Protein AF-N1VJM4-F1 (afdb_monomer_lite)

Sequence (359 aa):
MSASIGVVKTSLLSRIRKNYSVVLENDKILNLVEKPENPPNELLGLGSYFFTPEYFEFFKKTPASAKSGVIEITDVIDKMAKESAGGVYATMLSCEYFNINSMQDYYHAVYEVRNDLFHKFKTSLVIPTNNNERSITDVIVDFKDKFNEIIVIDNESTDETLALSKKEKVKTYTFPGDGDPTRLGEQVRRGIEYTTGDIIVVVSPDGSFRSKDFPKLLEYMKDSDMVIGTRTTRQMIEQGSNLKPLYRLVNLLMGKLVEVFWWGQEPRFTDVDCQFFSVWRESYERVKPQLVVEDRKYIVELMIDIVRSHMRCIEIPVSYFKPVGQVEYRLRDMISDSIHIMKLILSKKFYLGEDRDGE

Organism: NCBI:txid1257025

InterPro domains:
  IPR001173 Glycosyltransferase 2-like [PF00535] (124-244)
  IPR005835 Nucleotidyl transferase domain [PF00483] (25-90)
  IPR029044 Nucleotide-diphospho-sugar transferases [G3DSA:3.90.550.10] (3-100)
  IPR029044 Nucleotide-diphospho-sugar transferases [G3DSA:3.90.550.10] (106-351)
  IPR029044 Nucleotide-diphospho-sugar transferases [SSF53448] (20-116)
  IPR029044 Nucleotide-diphospho-sugar transferases [SSF53448] (104-329)
  IPR050256 Glycosyltransferase 2 [PTHR48090] (122-343)

Secondary structure (DSSP, 8-state):
--EEEEEEE-S-HHHHHTSEEEEEETTEEEEEEES-SS-SSSEEEEEEEEE-THHHHHHHHSPPPTTTSS--HHHHHHHHHHH-TT-EEEEE--S-----SSHHHHHHHHHHHHHHTGGG--EEEEEEESS-TTTHHHHHHHHGGG-SEEEEEES--SSTHHHHHHHTT-EEEE---TT-GGGHHHHHHHHHHH--SSEEEEE-TTS-S-TTSHHHHHHHHTS-SEEEEES--GGGBPTT----HHHHHHHHHHHHHHHHHTGGG----S-S--SEEEEEHHHHHHHGGG----STTHHHHHHHHHHHTT--EEEEE--BPPPTTPPP--HHHHHHHHHHHHHHHHHHHH---------

Radius of gyration: 27.04 Å; chains: 1; bounding box: 69×42×74 Å

Foldseek 3Di:
DFKEWEKEFAPPCVLCLQAKFFDDDVFFTQAIGGNDPDHPHRIHTDPDMDGDPVLVVLQVVAAQDPVPNHRDSRSSLRCCQHPPPVGYGYDYDDDDDQDDPDPVSVLVVQLVCCVVCVVVFFEEEEEEDAQLPPQQLVQCVQCVVPGPAYEYEYAPHPDCNVVSCVVSVHHYHYDPNVSDQFQVLVSVVVRLVPDDTQKYKFAYRFNQAGCVCVVVQSVCVSNFQKEFEDPLPPVQEDPPQLCDPVLQVLQQVLQVLLCVLLVVLRAGGRGQQGRTMMGGSVLCVVQVVVQDRRHSNSSNLSQSSCSVVSTGYYYDHGHTYHTHPDDNDDPVNSVVVSVVSVVSSCCSRPNDDDPPPDD

Structure (mmCIF, N/CA/C/O backbone):
data_AF-N1VJM4-F1
#
_entry.id   AF-N1VJM4-F1
#
loop_
_atom_site.group_PDB
_atom_site.id
_atom_site.type_symbol
_atom_site.label_atom_id
_atom_site.label_alt_id
_atom_site.label_comp_id
_atom_site.label_asym_id
_atom_site.label_entity_id
_atom_site.label_seq_id
_atom_site.pdbx_PDB_ins_code
_atom_site.Cartn_x
_atom_site.Cartn_y
_atom_site.Cartn_z
_atom_site.occupancy
_atom_site.B_iso_or_equiv
_atom_site.auth_seq_id
_atom_site.auth_comp_id
_atom_site.auth_asym_id
_atom_site.auth_atom_id
_atom_site.pdbx_PDB_model_num
ATOM 1 N N . MET A 1 1 ? -38.052 4.696 28.310 1.00 81.94 1 MET A N 1
ATOM 2 C CA . MET A 1 1 ? -36.626 4.501 27.998 1.00 81.94 1 MET A CA 1
ATOM 3 C C . MET A 1 1 ? -35.908 5.815 28.214 1.00 81.94 1 MET A C 1
ATOM 5 O O . MET A 1 1 ? -36.275 6.788 27.568 1.00 81.94 1 MET A O 1
ATOM 9 N N . SER A 1 2 ? -34.933 5.839 29.118 1.00 92.00 2 SER A N 1
ATOM 10 C CA . SER A 1 2 ? -34.152 7.038 29.456 1.00 92.00 2 SER A CA 1
ATOM 11 C C . SER A 1 2 ? -32.826 7.115 28.706 1.00 92.00 2 SER A C 1
ATOM 13 O O . SER A 1 2 ? -32.340 8.216 28.436 1.00 92.00 2 SER A O 1
ATOM 15 N N . ALA A 1 3 ? -32.275 5.963 28.312 1.00 94.69 3 ALA A N 1
ATOM 16 C CA . ALA A 1 3 ? -31.157 5.877 27.382 1.00 94.69 3 ALA A CA 1
ATOM 17 C C . ALA A 1 3 ? -31.147 4.546 26.613 1.00 94.69 3 ALA A C 1
ATOM 19 O O . ALA A 1 3 ? -31.708 3.550 27.080 1.00 94.69 3 ALA A O 1
ATOM 20 N N . SER A 1 4 ? -30.466 4.528 25.466 1.00 95.56 4 SER A N 1
ATOM 21 C CA . SER A 1 4 ? -30.077 3.309 24.763 1.00 95.56 4 SER A CA 1
ATOM 22 C C . SER A 1 4 ? -28.587 3.300 24.431 1.00 95.56 4 SER A C 1
ATOM 24 O O . SER A 1 4 ? -28.031 4.331 24.056 1.00 95.56 4 SER A O 1
ATOM 26 N N . ILE A 1 5 ? -27.947 2.141 24.576 1.00 94.81 5 ILE A N 1
ATOM 27 C CA . ILE A 1 5 ? -26.504 1.948 24.405 1.00 94.81 5 ILE A CA 1
ATOM 28 C C . ILE A 1 5 ? -26.268 0.905 23.315 1.00 94.81 5 ILE A C 1
ATOM 30 O O . ILE A 1 5 ? -26.867 -0.168 23.354 1.00 94.81 5 ILE A O 1
ATOM 34 N N . GLY A 1 6 ? -25.399 1.201 22.351 1.00 95.06 6 GLY A N 1
ATOM 35 C CA . GLY A 1 6 ? -24.985 0.234 21.336 1.00 95.06 6 GLY A CA 1
ATOM 36 C C . GLY A 1 6 ? -24.148 -0.889 21.949 1.00 95.06 6 GLY A C 1
ATOM 37 O O . GLY A 1 6 ? -23.236 -0.633 22.733 1.00 95.06 6 GLY A O 1
ATOM 3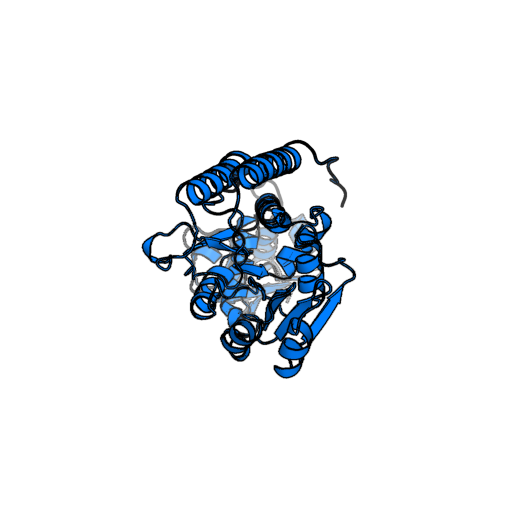8 N N . VAL A 1 7 ? -24.443 -2.134 21.584 1.00 95.00 7 VAL A N 1
ATOM 39 C CA . VAL A 1 7 ? -23.752 -3.325 22.092 1.00 95.00 7 VAL A CA 1
ATOM 40 C C . VAL A 1 7 ? -23.487 -4.281 20.938 1.00 95.00 7 VAL A C 1
ATOM 42 O O . VAL A 1 7 ? -24.334 -4.460 20.066 1.00 95.00 7 VAL A O 1
ATOM 45 N N . VAL A 1 8 ? -22.324 -4.926 20.938 1.00 94.81 8 VAL A N 1
ATOM 46 C CA . VAL A 1 8 ? -21.999 -6.001 19.995 1.00 94.81 8 VAL A CA 1
ATOM 47 C C . VAL A 1 8 ? -21.586 -7.255 20.754 1.00 94.81 8 VAL A C 1
ATOM 49 O O . VAL A 1 8 ? -20.955 -7.186 21.811 1.00 94.81 8 VAL A O 1
ATOM 52 N N . LYS A 1 9 ? -21.934 -8.424 20.214 1.00 93.31 9 LYS A N 1
ATOM 53 C CA . LYS A 1 9 ? -21.424 -9.697 20.722 1.00 93.31 9 LYS A CA 1
ATOM 54 C C . LYS A 1 9 ? -20.045 -9.960 20.116 1.00 93.31 9 LYS A C 1
ATOM 56 O O . LYS A 1 9 ? -19.904 -9.930 18.899 1.00 93.31 9 LYS A O 1
ATOM 61 N N . THR A 1 10 ? -19.044 -10.240 20.945 1.00 88.38 10 THR A N 1
ATOM 62 C CA . THR A 1 10 ? -17.673 -10.532 20.500 1.00 88.38 10 THR A CA 1
ATOM 63 C C . THR A 1 10 ? -17.144 -11.800 21.158 1.00 88.38 10 THR A C 1
ATOM 65 O O . THR A 1 10 ? -17.279 -11.987 22.363 1.00 88.38 10 THR A O 1
ATOM 68 N N . SER A 1 11 ? -16.484 -12.658 20.380 1.00 87.19 11 SER A N 1
ATOM 69 C CA . SER A 1 11 ? -15.737 -13.809 20.907 1.00 87.19 11 SER A CA 1
ATOM 70 C C . SER A 1 11 ? -14.363 -13.409 21.468 1.00 87.19 11 SER A C 1
ATOM 72 O O . SER A 1 11 ? -13.752 -14.147 22.241 1.00 87.19 11 SER A O 1
ATOM 74 N N . LEU A 1 12 ? -13.865 -12.218 21.115 1.00 85.62 12 LEU A N 1
ATOM 75 C CA . LEU A 1 12 ? -12.575 -11.699 21.565 1.00 85.62 12 LEU A CA 1
ATOM 76 C C . LEU A 1 12 ? -12.729 -10.925 22.876 1.00 85.62 12 LEU A C 1
ATOM 78 O O . LEU A 1 12 ? -12.896 -9.702 22.885 1.00 85.62 12 LEU A O 1
ATOM 82 N N . LEU A 1 13 ? -12.595 -11.632 23.999 1.00 88.25 13 LEU A N 1
ATOM 83 C CA . LEU A 1 13 ? -12.682 -11.047 25.344 1.00 88.25 13 LEU A CA 1
ATOM 84 C C . LEU A 1 13 ? -11.662 -9.921 25.589 1.00 88.25 13 LEU A C 1
ATOM 86 O O . LEU A 1 13 ? -11.922 -9.012 26.372 1.00 88.25 13 LEU A O 1
ATOM 90 N N . SER A 1 14 ? -10.519 -9.928 24.894 1.00 86.19 14 SER A N 1
ATOM 91 C CA . SER A 1 14 ? -9.528 -8.844 24.953 1.00 86.19 14 SER A CA 1
ATOM 92 C C . SER A 1 14 ? -10.093 -7.483 24.524 1.00 86.19 14 SER A C 1
ATOM 94 O O . SER A 1 14 ? -9.675 -6.469 25.084 1.00 86.19 14 SER A O 1
ATOM 96 N N . ARG A 1 15 ? -11.064 -7.442 23.594 1.00 85.12 15 ARG A N 1
ATOM 97 C CA . ARG A 1 15 ? -11.755 -6.202 23.194 1.00 85.12 15 ARG A CA 1
ATOM 98 C C . ARG A 1 15 ? -12.581 -5.637 24.356 1.00 85.12 15 ARG A C 1
ATOM 100 O O . ARG A 1 15 ? -12.558 -4.432 24.583 1.00 85.12 15 ARG A O 1
ATOM 107 N N . ILE A 1 16 ? -13.227 -6.508 25.137 1.00 88.19 16 ILE A N 1
ATOM 108 C CA . ILE A 1 16 ? -14.015 -6.124 26.320 1.00 88.19 16 ILE A CA 1
ATOM 109 C C . ILE A 1 16 ? -13.108 -5.611 27.443 1.00 88.19 16 ILE A C 1
ATOM 111 O O . ILE A 1 16 ? -13.398 -4.575 28.031 1.00 88.19 16 ILE A O 1
ATOM 115 N N . ARG A 1 17 ? -11.964 -6.266 27.693 1.00 88.25 17 ARG A N 1
ATOM 116 C CA . ARG A 1 17 ? -10.987 -5.833 28.717 1.00 88.25 17 ARG A CA 1
ATOM 117 C C . ARG A 1 17 ? -10.446 -4.416 28.485 1.00 88.25 17 ARG A C 1
ATOM 119 O O . ARG A 1 17 ? -10.084 -3.737 29.439 1.00 88.25 17 ARG A O 1
ATOM 126 N N . LYS A 1 18 ? -10.376 -3.975 27.224 1.00 85.06 18 LYS A N 1
ATOM 127 C CA . LYS A 1 18 ? -9.947 -2.619 26.837 1.00 85.06 18 LYS A CA 1
ATOM 128 C C . LYS A 1 18 ? -11.091 -1.596 26.809 1.00 85.06 18 LYS A C 1
ATOM 130 O O . LYS A 1 18 ? -10.832 -0.425 26.544 1.00 85.06 18 LYS A O 1
ATOM 135 N N . ASN A 1 19 ? -12.333 -2.024 27.020 1.00 87.81 19 ASN A N 1
ATOM 136 C CA . ASN A 1 19 ? -13.528 -1.191 26.907 1.00 87.81 19 ASN A CA 1
ATOM 137 C C . ASN A 1 19 ? -14.460 -1.459 28.098 1.00 87.81 19 ASN A C 1
ATOM 139 O O . ASN A 1 19 ? -13.963 -1.524 29.213 1.00 87.81 19 ASN A O 1
ATOM 143 N N . TYR A 1 20 ? -15.769 -1.630 27.914 1.00 89.81 20 TYR A N 1
ATOM 144 C CA . TYR A 1 20 ? -16.678 -2.032 28.985 1.00 89.81 20 TYR A CA 1
ATOM 145 C C . TYR A 1 20 ? -17.628 -3.152 28.544 1.00 89.81 20 TYR A C 1
ATOM 147 O O . TYR A 1 20 ? -17.890 -3.357 27.357 1.00 89.81 20 TYR A O 1
ATOM 155 N N . SER A 1 21 ? -18.123 -3.902 29.525 1.00 92.50 21 SER A N 1
ATOM 156 C CA . SER A 1 21 ? -19.124 -4.955 29.349 1.00 92.50 21 SER A CA 1
ATOM 157 C C . SER A 1 21 ? -20.473 -4.502 29.890 1.00 92.50 21 SER A C 1
ATOM 159 O O . SER A 1 21 ? -20.534 -3.710 30.832 1.00 92.50 21 SER A O 1
ATOM 161 N N . VAL A 1 22 ? -21.550 -5.028 29.314 1.00 92.94 22 VAL A N 1
ATOM 162 C CA . VAL A 1 22 ? -22.923 -4.778 29.761 1.00 92.94 22 VAL A CA 1
ATOM 163 C C . VAL A 1 22 ? -23.551 -6.076 30.248 1.00 92.94 22 VAL A C 1
ATOM 165 O O . VAL A 1 22 ? -23.458 -7.108 29.588 1.00 92.94 22 VAL A O 1
ATOM 168 N N . VAL A 1 23 ? -24.202 -6.044 31.405 1.00 92.50 23 VAL A N 1
ATOM 169 C CA . VAL A 1 23 ? -24.998 -7.166 31.913 1.00 92.50 23 VAL A CA 1
ATOM 170 C C . VAL A 1 23 ? -26.464 -6.823 31.718 1.00 92.50 23 VAL A C 1
ATOM 172 O O . VAL A 1 23 ? -26.912 -5.745 32.115 1.00 92.50 23 VAL A O 1
ATOM 175 N N . LEU A 1 24 ? -27.195 -7.731 31.080 1.00 93.69 24 LEU A N 1
ATOM 176 C CA . LEU A 1 24 ? -28.553 -7.486 30.615 1.00 93.69 24 LEU A CA 1
ATOM 177 C C . LEU A 1 24 ? -29.561 -8.416 31.294 1.00 93.69 24 LEU A C 1
ATOM 179 O O . LEU A 1 24 ? -29.262 -9.580 31.559 1.00 93.69 24 LEU A O 1
ATOM 183 N N . GLU A 1 25 ? -30.775 -7.907 31.489 1.00 92.38 25 GLU A N 1
ATOM 184 C CA . GLU A 1 25 ? -31.997 -8.687 31.684 1.00 92.38 25 GLU A CA 1
ATOM 185 C C . GLU A 1 25 ? -32.938 -8.385 30.513 1.00 92.38 25 GLU A C 1
ATOM 187 O O . GLU A 1 25 ? -33.490 -7.286 30.405 1.00 92.38 25 GLU A O 1
ATOM 192 N N . ASN A 1 26 ? -33.090 -9.352 29.602 1.00 90.00 26 ASN A N 1
ATOM 193 C CA . ASN A 1 26 ? -33.608 -9.110 28.251 1.00 90.00 26 ASN A CA 1
ATOM 194 C C . ASN A 1 26 ? -32.803 -7.985 27.574 1.00 90.00 26 ASN A C 1
ATOM 196 O O . ASN A 1 26 ? -31.590 -8.111 27.423 1.00 90.00 26 ASN A O 1
ATOM 200 N N . ASP A 1 27 ? -33.454 -6.873 27.239 1.00 92.50 27 ASP A N 1
ATOM 201 C CA . ASP A 1 27 ? -32.816 -5.721 26.600 1.00 92.50 27 ASP A CA 1
ATOM 202 C C . ASP A 1 27 ? -32.433 -4.634 27.615 1.00 92.50 27 ASP A C 1
ATOM 204 O O . ASP A 1 27 ? -31.802 -3.642 27.258 1.00 92.50 27 ASP A O 1
ATOM 208 N N . LYS A 1 28 ? -32.827 -4.776 28.887 1.00 94.50 28 LYS A N 1
ATOM 209 C CA . LYS A 1 28 ? -32.570 -3.777 29.927 1.00 94.50 28 LYS A CA 1
ATOM 210 C C . LYS A 1 28 ? -31.178 -3.983 30.516 1.00 94.50 28 LYS A C 1
ATOM 212 O O . LYS A 1 28 ? -30.825 -5.090 30.912 1.00 94.50 28 LYS A O 1
ATOM 217 N N . ILE A 1 29 ? -30.399 -2.910 30.622 1.00 94.12 29 ILE A N 1
ATOM 218 C CA . ILE A 1 29 ? -29.079 -2.950 31.254 1.00 94.12 29 ILE A CA 1
ATOM 219 C C . ILE A 1 29 ? -29.251 -2.940 32.775 1.00 94.12 29 ILE A C 1
ATOM 221 O O . ILE A 1 29 ? -29.917 -2.058 33.315 1.00 94.12 29 ILE A O 1
ATOM 225 N N . LEU A 1 30 ? -28.654 -3.921 33.456 1.00 92.38 30 LEU A N 1
ATOM 226 C CA . LEU A 1 30 ? -28.632 -4.015 34.919 1.00 92.38 30 LEU A CA 1
ATOM 227 C C . LEU A 1 30 ? -27.396 -3.341 35.514 1.00 92.38 30 LEU A C 1
ATOM 229 O O . LEU A 1 30 ? -27.485 -2.638 36.520 1.00 92.38 30 LEU A O 1
ATOM 233 N N . ASN A 1 31 ? -26.240 -3.574 34.896 1.00 90.31 31 ASN A N 1
ATOM 234 C CA . ASN A 1 31 ? -24.976 -2.981 35.301 1.00 90.31 31 ASN A CA 1
ATOM 235 C C . ASN A 1 31 ? -23.989 -2.921 34.134 1.00 90.31 31 ASN A C 1
ATOM 237 O O . ASN A 1 31 ? -24.015 -3.762 33.229 1.00 90.31 31 ASN A O 1
ATOM 241 N N . LEU A 1 32 ? -23.095 -1.937 34.192 1.00 90.94 32 LEU A N 1
ATOM 242 C CA . LEU A 1 32 ? -21.959 -1.802 33.289 1.00 90.94 32 LEU A CA 1
ATOM 243 C C . LEU A 1 32 ? -20.668 -2.061 34.065 1.00 90.94 32 LEU A C 1
ATOM 245 O O . LEU A 1 32 ? -20.544 -1.696 35.232 1.00 90.94 32 LEU A O 1
ATOM 249 N N . VAL A 1 33 ? -19.705 -2.721 33.426 1.00 86.00 33 VAL A N 1
ATOM 250 C CA . VAL A 1 33 ? -18.400 -3.009 34.033 1.00 86.00 33 VAL A CA 1
ATOM 251 C C . VAL A 1 33 ? -17.309 -2.473 33.123 1.00 86.00 33 VAL A C 1
ATOM 253 O O . VAL A 1 33 ? -17.074 -3.025 32.048 1.00 86.00 33 VAL A O 1
ATOM 256 N N . GLU A 1 34 ? -16.650 -1.396 33.545 1.00 86.44 34 GLU A N 1
ATOM 257 C CA . GLU A 1 34 ? -15.554 -0.783 32.797 1.00 86.44 34 GLU A CA 1
ATOM 258 C C . GLU A 1 34 ? -14.238 -1.547 32.985 1.00 86.44 34 GLU A C 1
ATOM 260 O O . GLU A 1 34 ? -13.839 -1.880 34.100 1.00 86.44 34 GLU A O 1
ATOM 265 N N . LYS A 1 35 ? -13.564 -1.808 31.862 1.00 86.00 35 LYS A N 1
ATOM 266 C CA . LYS A 1 35 ? -12.260 -2.469 31.723 1.00 86.00 35 LYS A CA 1
ATOM 267 C C . LYS A 1 35 ? -12.122 -3.690 32.644 1.00 86.00 35 LYS A C 1
ATOM 269 O O . LYS A 1 35 ? -11.195 -3.746 33.456 1.00 86.00 35 LYS A O 1
ATOM 274 N N . PRO A 1 36 ? -13.049 -4.669 32.560 1.00 87.25 36 PRO A N 1
ATOM 275 C CA . PRO A 1 36 ? -13.023 -5.829 33.438 1.00 87.25 36 PRO A CA 1
ATOM 276 C C . PRO A 1 36 ? -11.802 -6.692 33.122 1.00 87.25 36 PRO A C 1
ATOM 278 O O . PRO A 1 36 ? -11.612 -7.071 31.971 1.00 87.25 36 PRO A O 1
ATOM 281 N N . GLU A 1 37 ? -11.010 -7.080 34.125 1.00 87.38 37 GLU A N 1
ATOM 282 C CA . GLU A 1 37 ? -9.936 -8.071 33.927 1.00 87.38 37 GLU A CA 1
ATOM 283 C C . GLU A 1 37 ? -10.508 -9.424 33.466 1.00 87.38 37 GLU A C 1
ATOM 285 O O . GLU A 1 37 ? -9.986 -10.060 32.543 1.00 87.38 37 GLU A O 1
ATOM 290 N N . ASN A 1 38 ? -11.641 -9.818 34.055 1.00 91.25 38 ASN A N 1
ATOM 291 C CA . ASN A 1 38 ? -12.414 -11.007 33.705 1.00 91.25 38 ASN A CA 1
ATOM 292 C C . ASN A 1 38 ? -13.811 -10.580 33.227 1.00 91.25 38 ASN A C 1
ATOM 294 O O . ASN A 1 38 ? -14.676 -10.318 34.066 1.00 91.25 38 ASN A O 1
ATOM 298 N N . PRO A 1 39 ? -14.036 -10.459 31.903 1.00 91.25 39 PRO A N 1
ATOM 299 C CA . PRO A 1 39 ? -15.335 -10.075 31.362 1.00 91.25 39 PRO A CA 1
ATOM 300 C C . PRO A 1 39 ? -16.461 -11.005 31.846 1.00 91.25 39 PRO A C 1
ATOM 302 O O . PRO A 1 39 ? -16.303 -12.224 31.761 1.00 91.25 39 PRO A O 1
ATOM 305 N N . PRO A 1 40 ? -17.594 -10.464 32.332 1.00 90.12 40 PRO A N 1
ATOM 306 C CA . PRO A 1 40 ? -18.699 -11.273 32.850 1.00 90.12 40 PRO A CA 1
ATOM 307 C C . PRO A 1 40 ? -19.481 -11.999 31.745 1.00 90.12 40 PRO A C 1
ATOM 309 O O . PRO A 1 40 ? -20.215 -12.942 32.028 1.00 90.12 40 PRO A O 1
ATOM 312 N N . ASN A 1 41 ? -19.360 -11.546 30.495 1.00 92.88 41 ASN A N 1
ATOM 313 C CA . ASN A 1 41 ? -20.016 -12.108 29.320 1.00 92.88 41 ASN A CA 1
ATOM 314 C C . ASN A 1 41 ? -19.291 -11.675 28.025 1.00 92.88 41 ASN A C 1
ATOM 316 O O . ASN A 1 41 ? -18.247 -11.023 28.064 1.00 92.88 41 ASN A O 1
ATOM 320 N N . GLU A 1 42 ? -19.866 -12.043 26.879 1.00 94.19 42 GLU A N 1
ATOM 321 C CA . GLU A 1 42 ? -19.373 -11.741 25.525 1.00 94.19 42 GLU A CA 1
ATOM 322 C C . GLU A 1 42 ? -19.960 -10.445 24.929 1.00 94.19 42 GLU A C 1
ATOM 324 O O . GLU A 1 42 ? -19.876 -10.219 23.721 1.00 94.19 42 GLU A O 1
ATOM 329 N N . LEU A 1 43 ? -20.598 -9.602 25.744 1.00 94.12 43 LEU A N 1
ATOM 330 C CA . LEU A 1 43 ? -21.221 -8.358 25.300 1.00 94.12 43 LEU A CA 1
ATOM 331 C C . LEU A 1 43 ? -20.258 -7.192 25.512 1.00 94.12 43 LEU A C 1
ATOM 333 O O . LEU A 1 43 ? -19.935 -6.817 26.643 1.00 94.12 43 LEU A O 1
ATOM 337 N N . LEU A 1 44 ? -19.818 -6.622 24.395 1.00 93.50 44 LEU A N 1
ATOM 338 C CA . LEU A 1 44 ? -18.998 -5.425 24.329 1.00 93.50 44 LEU A CA 1
ATOM 339 C C . LEU A 1 44 ? -19.904 -4.207 24.181 1.00 93.50 44 LEU A C 1
ATOM 341 O O . LEU A 1 44 ? -20.640 -4.089 23.198 1.00 93.50 44 LEU A O 1
ATOM 345 N N . GLY A 1 45 ? -19.821 -3.292 25.138 1.00 91.94 45 GLY A N 1
ATOM 346 C CA . GLY A 1 45 ? -20.438 -1.985 25.005 1.00 91.94 45 GLY A CA 1
ATOM 347 C C . GLY A 1 45 ? -19.682 -1.100 24.015 1.00 91.94 45 GLY A C 1
ATOM 348 O O . GLY A 1 45 ? -18.453 -1.142 23.927 1.00 91.94 45 GLY A O 1
ATOM 349 N N . LEU A 1 46 ? -20.427 -0.311 23.248 1.00 91.06 46 LEU A N 1
ATOM 350 C CA . LEU A 1 46 ? -19.898 0.568 22.209 1.00 91.06 46 LEU A CA 1
ATOM 351 C C . LEU A 1 46 ? -19.927 2.032 22.658 1.00 91.06 46 LEU A C 1
ATOM 353 O O . LEU A 1 46 ? -20.673 2.412 23.554 1.00 91.06 46 LEU A O 1
ATOM 357 N N . GLY A 1 47 ? -19.159 2.887 21.983 1.00 86.88 47 GLY A N 1
ATOM 358 C CA . GLY A 1 47 ? -19.194 4.344 22.185 1.00 86.88 47 GLY A CA 1
ATOM 359 C C . GLY A 1 47 ? -20.420 5.042 21.578 1.00 86.88 47 GLY A C 1
ATOM 360 O O . GLY A 1 47 ? -20.381 6.247 21.348 1.00 86.88 47 GLY A O 1
ATOM 361 N N . SER A 1 48 ? -21.477 4.297 21.247 1.00 90.81 48 SER A N 1
ATOM 362 C CA . SER A 1 48 ? -22.683 4.807 20.594 1.00 90.81 48 SER A CA 1
ATOM 363 C C . SER A 1 48 ? -23.823 4.868 21.599 1.00 90.81 48 SER A C 1
ATOM 365 O O . SER A 1 48 ? -24.266 3.838 22.110 1.00 90.81 48 SER A O 1
ATOM 367 N N . TYR A 1 49 ? -24.306 6.079 21.861 1.00 94.06 49 TYR A N 1
ATOM 368 C CA . TYR A 1 49 ? -25.269 6.345 22.920 1.00 94.06 49 TYR A CA 1
ATOM 369 C C . TYR A 1 49 ? -26.444 7.174 22.410 1.00 94.06 49 TYR A C 1
ATOM 371 O O . TYR A 1 49 ? -26.270 8.102 21.623 1.00 94.06 49 TYR A O 1
ATOM 379 N N . PHE A 1 50 ? -27.637 6.874 22.912 1.00 95.06 50 PHE A N 1
ATOM 380 C CA . PHE A 1 50 ? -28.840 7.667 22.708 1.00 95.06 50 PHE A CA 1
ATOM 381 C C . PHE A 1 50 ? -29.417 8.049 24.069 1.00 95.06 50 PHE A C 1
ATOM 383 O O . PHE A 1 50 ? -29.890 7.185 24.805 1.00 95.06 50 PHE A O 1
ATOM 390 N N . PHE A 1 51 ? -29.371 9.334 24.415 1.00 96.75 51 PHE A N 1
ATOM 391 C CA . PHE A 1 51 ? -29.791 9.836 25.723 1.00 96.75 51 PHE A CA 1
ATOM 392 C C . PHE A 1 51 ? -31.028 10.724 25.624 1.00 96.75 51 PHE A C 1
ATOM 394 O O . PHE A 1 51 ? -31.153 11.546 24.718 1.00 96.75 51 PHE A O 1
ATOM 401 N N . THR A 1 52 ? -31.911 10.614 26.613 1.00 96.31 52 THR A N 1
ATOM 402 C CA . THR A 1 52 ? -32.871 11.683 26.920 1.00 96.31 52 THR A CA 1
ATOM 403 C C . THR A 1 52 ? -32.188 12.786 27.751 1.00 96.31 52 THR A C 1
ATOM 405 O O . THR A 1 52 ? -31.126 12.537 28.332 1.00 96.31 52 THR A O 1
ATOM 408 N N . PRO A 1 53 ? -32.782 13.992 27.886 1.00 96.31 53 PRO A N 1
ATOM 409 C CA . PRO A 1 53 ? -32.221 15.059 28.725 1.00 96.31 53 PRO A CA 1
ATOM 410 C C . PRO A 1 53 ? -31.987 14.676 30.197 1.00 96.31 53 PRO A C 1
ATOM 412 O O . PRO A 1 53 ? -31.197 15.331 30.875 1.00 96.31 53 PRO A O 1
ATOM 415 N N . GLU A 1 54 ? -32.621 13.601 30.684 1.00 95.50 54 GLU A N 1
ATOM 416 C CA . GLU A 1 54 ? -32.409 13.036 32.025 1.00 95.50 54 GLU A CA 1
ATOM 417 C C . GLU A 1 54 ? -30.928 12.709 32.298 1.00 95.50 54 GLU A C 1
ATOM 419 O O . GLU A 1 54 ? -30.478 12.816 33.438 1.00 95.50 54 GLU A O 1
ATOM 424 N N . TYR A 1 55 ? -30.142 12.407 31.254 1.00 96.06 55 TYR A N 1
ATOM 425 C CA . TYR A 1 55 ? -28.696 12.182 31.357 1.00 96.06 55 TYR A CA 1
ATOM 426 C C . TYR A 1 55 ? -27.966 13.303 32.105 1.00 96.06 55 TYR A C 1
ATOM 428 O O . TYR A 1 55 ? -27.138 13.023 32.968 1.00 96.06 55 TYR A O 1
ATOM 436 N N . PHE A 1 56 ? -28.289 14.574 31.840 1.00 96.62 56 PHE A N 1
ATOM 437 C CA . PHE A 1 56 ? -27.593 15.698 32.475 1.00 96.62 56 PHE A CA 1
ATOM 438 C C . PHE A 1 56 ? -27.836 15.770 33.987 1.00 96.62 56 PHE A C 1
ATOM 440 O O . PHE A 1 56 ? -26.962 16.215 34.733 1.00 96.62 56 PHE A O 1
ATOM 447 N N . GLU A 1 57 ? -28.994 15.307 34.458 1.00 95.69 57 GLU A N 1
ATOM 448 C CA . GLU A 1 57 ? -29.298 15.239 35.889 1.00 95.69 57 GLU A CA 1
ATOM 449 C C . GLU A 1 57 ? -28.527 14.110 36.573 1.00 95.69 57 GLU A C 1
ATOM 451 O O . GLU A 1 57 ? -28.046 14.279 37.695 1.00 95.69 57 GLU A O 1
ATOM 456 N N . PHE A 1 58 ? -28.345 12.980 35.889 1.00 96.19 58 PHE A N 1
ATOM 457 C CA . PHE A 1 58 ? -27.496 11.893 36.375 1.00 96.19 58 PHE A CA 1
ATOM 458 C C . PHE A 1 58 ? -26.010 12.239 36.320 1.00 96.19 58 PHE A C 1
ATOM 460 O O . PHE A 1 58 ? -25.292 11.943 37.274 1.00 96.19 58 PHE A O 1
ATOM 467 N N . PHE A 1 59 ? -25.559 12.939 35.280 1.00 96.38 59 PHE A N 1
ATOM 468 C CA . PHE A 1 59 ? -24.187 13.427 35.156 1.00 96.38 59 PHE A CA 1
ATOM 469 C C . PHE A 1 59 ? -23.791 14.288 36.362 1.00 96.38 59 PHE A C 1
ATOM 471 O O . PHE A 1 59 ? -22.804 13.995 37.027 1.00 96.38 59 PHE A O 1
ATOM 478 N N . LYS A 1 60 ? -24.617 15.277 36.736 1.00 95.62 60 LYS A N 1
ATOM 479 C CA . LYS A 1 60 ? -24.370 16.147 37.907 1.00 95.62 60 LYS A CA 1
ATOM 480 C C . LYS A 1 60 ? -24.300 15.389 39.239 1.00 95.62 60 LYS A C 1
ATOM 482 O O . LYS A 1 60 ? -23.655 15.853 40.174 1.00 95.62 60 LYS A O 1
ATOM 487 N N . LYS A 1 61 ? -25.007 14.261 39.352 1.00 94.94 61 LYS A N 1
ATOM 488 C CA . LYS A 1 61 ? -25.078 13.433 40.569 1.00 94.94 61 LYS A CA 1
ATOM 489 C C . LYS A 1 61 ? -24.016 12.337 40.615 1.00 94.94 61 LYS A C 1
ATOM 491 O O . LYS A 1 61 ? -23.938 11.626 41.621 1.00 94.94 61 LYS A O 1
ATOM 496 N N . THR A 1 62 ? -23.291 12.114 39.526 1.00 94.94 62 THR A N 1
ATOM 497 C CA . THR A 1 62 ? -22.296 11.046 39.441 1.00 94.94 62 THR A CA 1
ATOM 498 C C . THR A 1 62 ? -20.960 11.601 39.928 1.00 94.94 62 THR A C 1
ATOM 500 O O . THR A 1 62 ? -20.505 12.617 39.404 1.00 94.94 62 THR A O 1
ATOM 503 N N . PRO A 1 63 ? -20.352 11.010 40.972 1.00 92.75 63 PRO A N 1
ATOM 504 C CA . PRO A 1 63 ? -19.053 11.463 41.448 1.00 92.75 63 PRO A CA 1
ATOM 505 C C . PRO A 1 63 ? -17.974 11.180 40.399 1.00 92.75 63 PRO A C 1
ATOM 507 O O . PRO A 1 63 ? -18.104 10.262 39.593 1.00 92.75 63 PRO A O 1
ATOM 510 N N . ALA A 1 64 ? -16.890 11.953 40.433 1.00 91.25 64 ALA A N 1
ATOM 511 C CA . ALA A 1 64 ? -15.722 11.660 39.616 1.00 91.25 64 ALA A CA 1
ATOM 512 C C . ALA A 1 64 ? -15.120 10.296 39.994 1.00 91.25 64 ALA A C 1
ATOM 514 O O . ALA A 1 64 ? -15.073 9.931 41.174 1.00 91.25 64 ALA A O 1
ATOM 515 N N . SER A 1 65 ? -14.635 9.563 38.994 1.00 86.12 65 SER A N 1
ATOM 516 C CA . SER A 1 65 ? -13.980 8.274 39.184 1.00 86.12 65 SER A CA 1
ATOM 517 C C . SER A 1 65 ? -12.731 8.430 40.046 1.00 86.12 65 SER A C 1
ATOM 519 O O . SER A 1 65 ? -11.887 9.295 39.810 1.00 86.12 65 SER A O 1
ATOM 521 N N . ALA A 1 66 ? -12.572 7.537 41.025 1.00 82.94 66 ALA A N 1
ATOM 522 C CA . ALA A 1 66 ? -11.398 7.515 41.895 1.00 82.94 66 ALA A CA 1
ATOM 523 C C . ALA A 1 66 ? -10.092 7.211 41.135 1.00 82.94 66 ALA A C 1
ATOM 525 O O . ALA A 1 66 ? -9.012 7.492 41.648 1.00 82.94 66 ALA A O 1
ATOM 526 N N . LYS A 1 67 ? -10.180 6.625 39.930 1.00 80.00 67 LYS A N 1
ATOM 527 C CA . LYS A 1 67 ? -9.014 6.308 39.093 1.00 80.00 67 LYS A CA 1
ATOM 528 C C . LYS A 1 67 ? -8.596 7.475 38.201 1.00 80.00 67 LYS A C 1
ATOM 530 O O . LYS A 1 67 ? -7.407 7.764 38.130 1.00 80.00 67 LYS A O 1
ATOM 535 N N . SER A 1 68 ? -9.539 8.101 37.496 1.00 82.06 68 SER A N 1
ATOM 536 C CA . SER A 1 68 ? -9.236 9.131 36.488 1.00 82.06 68 SER A CA 1
ATOM 537 C C . SER A 1 68 ? -9.411 10.562 36.996 1.00 82.06 68 SER A C 1
ATOM 539 O O . SER A 1 68 ? -8.874 11.488 36.396 1.00 82.06 68 SER A O 1
ATOM 541 N N . GLY A 1 69 ? -10.149 10.766 38.091 1.00 88.50 69 GLY A N 1
ATOM 542 C CA . GLY A 1 69 ? -10.502 12.095 38.592 1.00 88.50 69 GLY A CA 1
ATOM 543 C C . GLY A 1 69 ? -11.548 12.825 37.741 1.00 88.50 69 GLY A C 1
ATOM 544 O O . GLY A 1 69 ? -11.843 13.986 38.016 1.00 88.50 69 GLY A O 1
ATOM 545 N N . VAL A 1 70 ? -12.129 12.161 36.737 1.00 90.50 70 VAL A N 1
ATOM 546 C CA . VAL A 1 70 ? -13.156 12.709 35.838 1.00 90.50 70 VAL A CA 1
ATOM 547 C C . VAL A 1 70 ? -14.452 11.907 35.990 1.00 90.50 70 VAL A C 1
ATOM 549 O O . VAL A 1 70 ? -14.433 10.756 36.423 1.00 90.50 70 VAL A O 1
ATOM 552 N N . ILE A 1 71 ? -15.598 12.523 35.691 1.00 91.88 71 ILE A N 1
ATOM 553 C CA . ILE A 1 71 ? -16.889 11.823 35.639 1.00 91.88 71 ILE A CA 1
ATOM 554 C C . ILE A 1 71 ? -16.914 10.966 34.370 1.00 91.88 71 ILE A C 1
ATOM 556 O O . ILE A 1 71 ? -16.997 11.503 33.264 1.00 91.88 71 ILE A O 1
ATOM 560 N N . GLU A 1 72 ? -16.844 9.647 34.537 1.00 89.00 72 GLU A N 1
ATOM 561 C CA . GLU A 1 72 ? -16.879 8.700 33.423 1.00 89.00 72 GLU A CA 1
ATOM 562 C C . GLU A 1 72 ? -18.310 8.518 32.915 1.00 89.00 72 GLU A C 1
ATOM 564 O O . GLU A 1 72 ? -19.258 8.362 33.688 1.00 89.00 72 GLU A O 1
ATOM 569 N N . ILE A 1 73 ? -18.485 8.502 31.594 1.00 91.06 73 ILE A N 1
ATOM 570 C CA . ILE A 1 73 ? -19.810 8.315 30.986 1.00 91.06 73 ILE A CA 1
ATOM 571 C C . ILE A 1 73 ? -20.417 6.950 31.341 1.00 91.06 73 ILE A C 1
ATOM 573 O O . ILE A 1 73 ? -21.623 6.844 31.546 1.00 91.06 73 ILE A O 1
ATOM 577 N N . THR A 1 74 ? -19.580 5.919 31.467 1.00 90.50 74 THR A N 1
ATOM 578 C CA . THR A 1 74 ? -19.933 4.556 31.891 1.00 90.50 74 THR A CA 1
ATOM 579 C C . THR A 1 74 ? -20.561 4.540 33.283 1.00 90.50 74 THR A C 1
ATOM 581 O O . THR A 1 74 ? -21.606 3.915 33.459 1.00 90.50 74 THR A O 1
ATOM 584 N N . ASP A 1 75 ? -19.995 5.287 34.234 1.00 90.94 75 ASP A N 1
ATOM 585 C CA . ASP A 1 75 ? -20.519 5.417 35.599 1.00 90.94 75 ASP A CA 1
ATOM 586 C C . ASP A 1 75 ? -21.873 6.144 35.619 1.00 90.94 75 ASP A C 1
ATOM 588 O O . ASP A 1 75 ? -22.789 5.756 36.348 1.00 90.94 75 ASP A O 1
ATOM 592 N N . VAL A 1 76 ? -22.039 7.171 34.777 1.00 94.19 76 VAL A N 1
ATOM 593 C CA . VAL A 1 76 ? -23.319 7.885 34.633 1.00 94.19 76 VAL A CA 1
ATOM 594 C C . VAL A 1 76 ? -24.391 6.950 34.076 1.00 94.19 76 VAL A C 1
ATOM 596 O O . VAL A 1 76 ? -25.504 6.909 34.601 1.00 94.19 76 VAL A O 1
ATOM 599 N N . ILE A 1 77 ? -24.062 6.177 33.036 1.00 94.12 77 ILE A N 1
ATOM 600 C CA . ILE A 1 77 ? -24.978 5.204 32.429 1.00 94.12 77 ILE A CA 1
ATOM 601 C C . ILE A 1 77 ? -25.344 4.107 33.437 1.00 94.12 77 ILE A C 1
ATOM 603 O O . ILE A 1 77 ? -26.513 3.739 33.525 1.00 94.12 77 ILE A O 1
ATOM 607 N N . ASP A 1 78 ? -24.384 3.601 34.215 1.00 92.69 78 ASP A N 1
ATOM 608 C CA . ASP A 1 78 ? -24.627 2.582 35.244 1.00 92.69 78 ASP A CA 1
ATOM 609 C C . ASP A 1 78 ? -25.551 3.108 36.350 1.00 92.69 78 ASP A C 1
ATOM 611 O O . ASP A 1 78 ? -26.511 2.438 36.744 1.00 92.69 78 ASP A O 1
ATOM 615 N N . LYS A 1 79 ? -25.347 4.358 36.779 1.00 93.81 79 LYS A N 1
ATOM 616 C CA . LYS A 1 79 ? -26.250 5.031 37.715 1.00 93.81 79 LYS A CA 1
ATOM 617 C C . LYS A 1 79 ? -27.652 5.203 37.130 1.00 93.81 79 LYS A C 1
ATOM 619 O O . LYS A 1 79 ? -28.634 4.873 37.793 1.00 93.81 79 LYS A O 1
ATOM 624 N N . MET A 1 80 ? -27.761 5.649 35.876 1.00 95.19 80 MET A N 1
ATOM 625 C CA . MET A 1 80 ? -29.041 5.735 35.163 1.00 95.19 80 MET A CA 1
ATOM 626 C C . MET A 1 80 ? -29.729 4.371 35.062 1.00 95.19 80 MET A C 1
ATOM 628 O O . MET A 1 80 ? -30.937 4.286 35.265 1.00 95.19 80 MET A O 1
ATOM 632 N N . ALA A 1 81 ? -28.985 3.301 34.774 1.00 93.44 81 ALA A N 1
ATOM 633 C CA . ALA A 1 81 ? -29.524 1.950 34.645 1.00 93.44 81 ALA A CA 1
ATOM 634 C C . ALA A 1 81 ? -30.182 1.464 35.947 1.00 93.44 81 ALA A C 1
ATOM 636 O O . ALA A 1 81 ? -31.227 0.808 35.905 1.00 93.44 81 ALA A O 1
ATOM 637 N N . LYS A 1 82 ? -29.606 1.842 37.095 1.00 92.81 82 LYS A N 1
ATOM 638 C CA . LYS A 1 82 ? -30.066 1.451 38.435 1.00 92.81 82 LYS A CA 1
ATOM 639 C C . LYS A 1 82 ? -31.180 2.336 38.989 1.00 92.81 82 LYS A C 1
ATOM 641 O O . LYS A 1 82 ? -32.070 1.836 39.671 1.00 92.81 82 LYS A O 1
ATOM 646 N N . GLU A 1 83 ? -31.121 3.639 38.731 1.00 94.25 83 GLU A N 1
ATOM 647 C CA . GLU A 1 83 ? -31.947 4.631 39.433 1.00 94.25 83 GLU A CA 1
ATOM 648 C C . GLU A 1 83 ? -33.013 5.294 38.547 1.00 94.25 83 GLU A C 1
ATOM 650 O O . GLU A 1 83 ? -33.995 5.822 39.071 1.00 94.25 83 GLU A O 1
ATOM 655 N N . SER A 1 84 ? -32.853 5.301 37.218 1.00 93.75 84 SER A N 1
ATOM 656 C CA . SER A 1 84 ? -33.818 5.963 36.337 1.00 93.75 84 SER A CA 1
ATOM 657 C C . SER A 1 84 ? -35.100 5.145 36.184 1.00 93.75 84 SER A C 1
ATOM 659 O O . SER A 1 84 ? -35.075 3.962 35.835 1.00 93.75 84 SER A O 1
ATOM 661 N N . ALA A 1 85 ? -36.248 5.811 36.342 1.00 90.75 85 ALA A N 1
ATOM 662 C CA . ALA A 1 85 ? -37.562 5.202 36.144 1.00 90.75 85 ALA A CA 1
ATOM 663 C C . ALA A 1 85 ? -37.780 4.726 34.698 1.00 90.75 85 ALA A C 1
ATOM 665 O O . ALA A 1 85 ? -38.468 3.731 34.465 1.00 90.75 85 ALA A O 1
ATOM 666 N N . GLY A 1 86 ? -37.198 5.422 33.715 1.00 89.56 86 GLY A N 1
ATOM 667 C CA . GLY A 1 86 ? -37.333 5.059 32.308 1.00 89.56 86 GLY A CA 1
ATOM 668 C C . GLY A 1 86 ? -36.364 3.968 31.854 1.00 89.56 86 GLY A C 1
ATOM 669 O O . GLY A 1 86 ? -36.584 3.430 30.765 1.00 89.56 86 GLY A O 1
ATOM 670 N N . GLY A 1 87 ? -35.356 3.623 32.664 1.00 92.75 87 GLY A N 1
ATOM 671 C CA . GLY A 1 87 ? -34.372 2.563 32.427 1.00 92.75 87 GLY A CA 1
ATOM 672 C C . GLY A 1 87 ? -33.401 2.821 31.267 1.00 92.75 87 GLY A C 1
ATOM 673 O O . GLY A 1 87 ? -33.624 3.680 30.409 1.00 92.75 87 GLY A O 1
ATOM 674 N N . VAL A 1 88 ? -32.331 2.029 31.223 1.00 96.06 88 VAL A N 1
ATOM 675 C CA . VAL A 1 88 ? -31.330 2.027 30.146 1.00 96.06 88 VAL A CA 1
ATOM 676 C C . VAL A 1 88 ? -31.401 0.695 29.404 1.00 96.06 88 VAL A C 1
ATOM 678 O O . VAL A 1 88 ? -31.495 -0.349 30.045 1.00 96.06 88 VAL A O 1
ATOM 681 N N . TYR A 1 89 ? -31.367 0.726 28.070 1.00 96.38 89 TYR A N 1
ATOM 682 C CA . TYR A 1 89 ? -31.551 -0.465 27.233 1.00 96.38 89 TYR A CA 1
ATOM 683 C C . TYR A 1 89 ? -30.402 -0.661 26.241 1.00 96.38 89 TYR A C 1
ATOM 685 O O . TYR A 1 89 ? -29.884 0.299 25.676 1.00 96.38 89 TYR A O 1
ATOM 693 N N . ALA A 1 90 ? -30.013 -1.906 26.002 1.00 95.56 90 ALA A N 1
ATOM 694 C CA . ALA A 1 90 ? -29.029 -2.264 24.994 1.00 95.56 90 ALA A CA 1
ATOM 695 C C . ALA A 1 90 ? -29.677 -2.360 23.607 1.00 95.56 90 ALA A C 1
ATOM 697 O O . ALA A 1 90 ? -30.710 -3.000 23.437 1.00 95.56 90 ALA A O 1
ATOM 698 N N . THR A 1 91 ? -29.037 -1.762 22.606 1.00 95.50 91 THR A N 1
ATOM 699 C CA . THR A 1 91 ? -29.344 -1.978 21.190 1.00 95.50 91 THR A CA 1
ATOM 700 C C . THR A 1 91 ? -28.237 -2.826 20.582 1.00 95.50 91 THR A C 1
ATOM 702 O O . THR A 1 91 ? -27.092 -2.380 20.483 1.00 95.50 91 THR A O 1
ATOM 705 N N . MET A 1 92 ? -28.574 -4.044 20.158 1.00 94.44 92 MET A N 1
ATOM 706 C CA . MET A 1 92 ? -27.626 -4.929 19.483 1.00 94.44 92 MET A CA 1
ATOM 707 C C . MET A 1 92 ? -27.316 -4.402 18.080 1.00 94.44 92 MET A C 1
ATOM 709 O O . MET A 1 92 ? -28.212 -4.273 17.247 1.00 94.44 92 MET A O 1
ATOM 713 N N . LEU A 1 93 ? -26.044 -4.114 17.815 1.00 92.94 93 LEU A N 1
ATOM 714 C CA . LEU A 1 93 ? -25.561 -3.677 16.509 1.00 92.94 93 LEU A CA 1
ATOM 715 C C . LEU A 1 93 ? -24.858 -4.824 15.779 1.00 92.94 93 LEU A C 1
ATOM 717 O O . LEU A 1 93 ? -24.196 -5.665 16.387 1.00 92.94 93 LEU A O 1
ATOM 721 N N . SER A 1 94 ? -24.992 -4.836 14.453 1.00 90.25 94 SER A N 1
ATOM 722 C CA . SER A 1 94 ? -24.243 -5.721 13.560 1.00 90.25 94 SER A CA 1
ATOM 723 C C . SER A 1 94 ? -23.156 -4.900 12.869 1.00 90.25 94 SER A C 1
ATOM 725 O O . SER A 1 94 ? -23.369 -4.336 11.798 1.00 90.25 94 SER A O 1
ATOM 727 N N . CYS A 1 95 ? -22.014 -4.757 13.539 1.00 87.12 95 CYS A N 1
ATOM 728 C CA . CYS A 1 95 ? -20.868 -4.001 13.045 1.00 87.12 95 CYS A CA 1
ATOM 729 C C . CYS A 1 95 ? -19.554 -4.573 13.584 1.00 87.12 95 CYS A C 1
ATOM 731 O O . CYS A 1 95 ? -19.523 -5.139 14.677 1.00 87.12 95 CYS A O 1
ATOM 733 N N . GLU A 1 96 ? -18.462 -4.345 12.857 1.00 84.00 96 GLU A N 1
ATOM 734 C CA . GLU A 1 96 ? -17.120 -4.453 13.428 1.00 84.00 96 GLU A CA 1
ATOM 735 C C . GLU A 1 96 ? -16.800 -3.203 14.250 1.00 84.00 96 GLU A C 1
ATOM 737 O O . GLU A 1 96 ? -17.198 -2.089 13.903 1.00 84.00 96 GLU A O 1
ATOM 742 N N . TYR A 1 97 ? -16.084 -3.393 15.357 1.00 85.81 97 TYR A N 1
ATOM 743 C CA . TYR A 1 97 ? -15.716 -2.315 16.269 1.00 85.81 97 TYR A CA 1
ATOM 744 C C . TYR A 1 97 ? -14.209 -2.289 16.503 1.00 85.81 97 TYR A C 1
ATOM 746 O O . TYR A 1 97 ? -13.621 -3.264 16.982 1.00 85.81 97 TYR A O 1
ATOM 754 N N . PHE A 1 98 ? -13.617 -1.124 16.246 1.00 86.25 98 PHE A N 1
ATOM 755 C CA . PHE A 1 98 ? -12.215 -0.831 16.502 1.00 86.25 98 PHE A CA 1
ATOM 756 C C . PHE A 1 98 ? -12.111 0.275 17.551 1.00 86.25 98 PHE A C 1
ATOM 758 O O . PHE A 1 98 ? -12.670 1.358 17.387 1.00 86.25 98 PHE A O 1
ATOM 765 N N . ASN A 1 99 ? -11.393 -0.001 18.640 1.00 84.88 99 ASN A N 1
ATOM 766 C CA . ASN A 1 99 ? -11.108 0.994 19.668 1.00 84.88 99 ASN A CA 1
ATOM 767 C C . ASN A 1 99 ? -9.783 1.691 19.341 1.00 84.88 99 ASN A C 1
ATOM 769 O O . ASN A 1 99 ? -8.723 1.096 19.533 1.00 84.88 99 ASN A O 1
ATOM 773 N N . ILE A 1 100 ? -9.849 2.922 18.836 1.00 88.81 100 ILE A N 1
ATOM 774 C CA . ILE A 1 100 ? -8.680 3.674 18.374 1.00 88.81 100 ILE A CA 1
ATOM 775 C C . ILE A 1 100 ? -8.260 4.667 19.461 1.00 88.81 100 ILE A C 1
ATOM 777 O O . ILE A 1 100 ? -8.866 5.725 19.594 1.00 88.81 100 ILE A O 1
ATOM 781 N N . ASN A 1 101 ? -7.218 4.330 20.230 1.00 86.62 101 ASN A N 1
ATOM 782 C CA . ASN A 1 101 ? -6.637 5.226 21.248 1.00 86.62 101 ASN A CA 1
ATOM 783 C C . ASN A 1 101 ? -5.202 5.648 20.920 1.00 86.62 101 ASN A C 1
ATOM 785 O O . ASN A 1 101 ? -4.646 6.541 21.555 1.00 86.62 101 ASN A O 1
ATOM 789 N N . SER A 1 102 ? -4.581 4.977 19.956 1.00 87.31 102 SER A N 1
ATOM 790 C CA . SER A 1 102 ? -3.213 5.216 19.528 1.00 87.31 102 SER A CA 1
ATOM 791 C C . SER A 1 102 ? -3.101 5.095 18.014 1.00 87.31 102 SER A C 1
ATOM 793 O O . SER A 1 102 ? -3.943 4.482 17.353 1.00 87.31 102 SER A O 1
ATOM 795 N N . MET A 1 103 ? -2.008 5.618 17.461 1.00 83.81 103 MET A N 1
ATOM 796 C CA . MET A 1 103 ? -1.708 5.454 16.039 1.00 83.81 103 MET A CA 1
ATOM 797 C C . MET A 1 103 ? -1.552 3.974 15.653 1.00 83.81 103 MET A C 1
ATOM 799 O O . MET A 1 103 ? -1.921 3.571 14.556 1.00 83.81 103 MET A O 1
ATOM 803 N N . GLN A 1 104 ? -1.064 3.141 16.577 1.00 84.38 104 GLN A N 1
ATOM 804 C CA . GLN A 1 104 ? -0.958 1.701 16.360 1.00 84.38 104 GLN A CA 1
ATOM 805 C C . GLN A 1 104 ? -2.337 1.037 16.242 1.00 84.38 104 GLN A C 1
ATOM 807 O O . GLN A 1 104 ? -2.509 0.159 15.398 1.00 84.38 104 GLN A O 1
ATOM 812 N N . ASP A 1 105 ? -3.314 1.459 17.052 1.00 87.69 105 ASP A N 1
ATOM 813 C CA . ASP A 1 105 ? -4.690 0.962 16.948 1.00 87.69 105 ASP A CA 1
ATOM 814 C C . ASP A 1 105 ? -5.330 1.395 15.623 1.00 87.69 105 ASP A C 1
ATOM 816 O O . ASP A 1 105 ? -6.002 0.589 14.982 1.00 87.69 105 ASP A O 1
ATOM 820 N N . TYR A 1 106 ? -5.079 2.639 15.189 1.00 89.25 106 TYR A N 1
ATOM 821 C CA . TYR A 1 106 ? -5.526 3.142 13.887 1.00 89.25 106 TYR A CA 1
ATOM 822 C C . TYR A 1 106 ? -4.978 2.280 12.749 1.00 89.25 106 TYR A C 1
ATOM 824 O O . TYR A 1 106 ? -5.744 1.761 11.941 1.00 89.25 106 TYR A O 1
ATOM 832 N N . TYR A 1 107 ? -3.661 2.062 12.719 1.00 86.62 107 TYR A N 1
ATOM 833 C CA . TYR A 1 107 ? -3.040 1.240 11.687 1.00 86.62 107 TYR A CA 1
ATOM 834 C C . TYR A 1 107 ? -3.554 -0.195 11.708 1.00 86.62 107 TYR A C 1
ATOM 836 O O . TYR A 1 107 ? -3.870 -0.741 10.658 1.00 86.62 107 TYR A O 1
ATOM 844 N N . HIS A 1 108 ? -3.701 -0.797 12.889 1.00 87.69 108 HIS A N 1
ATOM 845 C CA . HIS A 1 108 ? -4.283 -2.130 13.003 1.00 87.69 108 HIS A CA 1
ATOM 846 C C . HIS A 1 108 ? -5.706 -2.185 12.435 1.00 87.69 108 HIS A C 1
ATOM 848 O O . HIS A 1 108 ? -5.994 -3.080 11.648 1.00 87.69 108 HIS A O 1
ATOM 854 N N . ALA A 1 109 ? -6.563 -1.211 12.756 1.00 90.62 109 ALA A N 1
ATOM 855 C CA . ALA A 1 109 ? -7.910 -1.132 12.197 1.00 90.62 109 ALA A CA 1
ATOM 856 C C . ALA A 1 109 ? -7.894 -1.006 10.665 1.00 90.62 109 ALA A C 1
ATOM 858 O O . ALA A 1 109 ? -8.640 -1.704 9.983 1.00 90.62 109 ALA A O 1
ATOM 859 N N . VAL A 1 110 ? -7.009 -0.165 10.118 1.00 91.81 110 VAL A N 1
ATOM 860 C CA . VAL A 1 110 ? -6.825 -0.025 8.666 1.00 91.81 110 VAL A CA 1
ATOM 861 C C . VAL A 1 110 ? -6.425 -1.357 8.028 1.00 91.81 110 VAL A C 1
ATOM 863 O O . VAL A 1 110 ? -7.012 -1.729 7.015 1.00 91.81 110 VAL A O 1
ATOM 866 N N . TYR A 1 111 ? -5.476 -2.099 8.606 1.00 91.00 111 TYR A N 1
ATOM 867 C CA . TYR A 1 111 ? -5.033 -3.385 8.050 1.00 91.00 111 TYR A CA 1
ATOM 868 C C . TYR A 1 111 ? -6.108 -4.468 8.126 1.00 91.00 111 TYR A C 1
ATOM 870 O O . TYR A 1 111 ? -6.305 -5.187 7.152 1.00 91.00 111 TYR A O 1
ATOM 878 N N . GLU A 1 112 ? -6.859 -4.544 9.225 1.00 89.69 112 GLU A N 1
ATOM 879 C CA . GLU A 1 112 ? -7.989 -5.476 9.349 1.00 89.69 112 GLU A CA 1
ATOM 880 C C . GLU A 1 112 ? -9.051 -5.187 8.276 1.00 89.69 112 GLU A C 1
ATOM 882 O O . GLU A 1 112 ? -9.444 -6.080 7.527 1.00 89.69 112 GLU A O 1
ATOM 887 N N . VAL A 1 113 ? -9.431 -3.914 8.100 1.00 91.38 113 VAL A N 1
ATOM 888 C CA . VAL A 1 113 ? -10.381 -3.507 7.052 1.00 91.38 113 VAL A CA 1
ATOM 889 C C . VAL A 1 113 ? -9.829 -3.791 5.652 1.00 91.38 113 VAL A C 1
ATOM 891 O O . VAL A 1 113 ? -10.561 -4.290 4.792 1.00 91.38 113 VAL A O 1
ATOM 894 N N . ARG A 1 114 ? -8.545 -3.497 5.406 1.00 93.69 114 ARG A N 1
ATOM 895 C CA . ARG A 1 114 ? -7.879 -3.795 4.129 1.00 93.69 114 ARG A CA 1
ATOM 896 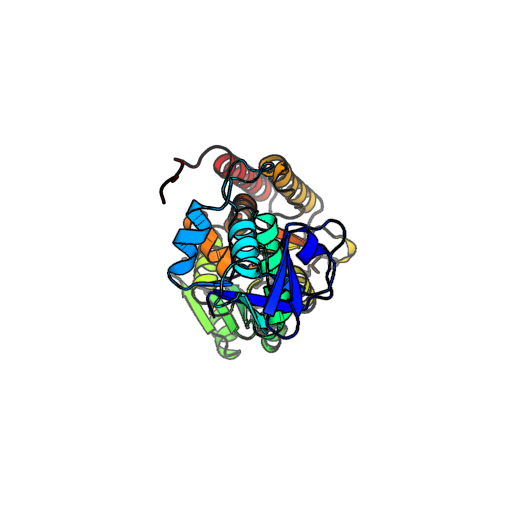C C . ARG A 1 114 ? -7.887 -5.291 3.843 1.00 93.69 114 ARG A C 1
ATOM 898 O O . ARG A 1 114 ? -8.167 -5.662 2.710 1.00 93.69 114 ARG A O 1
ATOM 905 N N . ASN A 1 115 ? -7.620 -6.133 4.836 1.00 91.75 115 ASN A N 1
ATOM 906 C CA . ASN A 1 115 ? -7.612 -7.585 4.700 1.00 91.75 115 ASN A CA 1
ATOM 907 C C . ASN A 1 115 ? -9.018 -8.144 4.411 1.00 91.75 115 ASN A C 1
ATOM 909 O O . ASN A 1 115 ? -9.199 -8.886 3.444 1.00 91.75 115 ASN A O 1
ATOM 913 N N . ASP A 1 116 ? -10.030 -7.724 5.173 1.00 90.31 116 ASP A N 1
ATOM 914 C CA . ASP A 1 116 ? -11.414 -8.192 5.013 1.00 90.31 116 ASP A CA 1
ATOM 915 C C . ASP A 1 116 ? -12.014 -7.781 3.664 1.00 90.31 116 ASP A C 1
ATOM 917 O O . ASP A 1 116 ? -12.690 -8.555 2.973 1.00 90.31 116 ASP A O 1
ATOM 921 N N . LEU A 1 117 ? -11.751 -6.539 3.259 1.00 93.56 117 LEU A N 1
ATOM 922 C CA . LEU A 1 117 ? -12.263 -5.970 2.018 1.00 93.56 117 LEU A CA 1
ATOM 923 C C . LEU A 1 117 ? -11.295 -6.140 0.847 1.00 93.56 117 LEU A C 1
ATOM 925 O O . LEU A 1 117 ? -11.576 -5.609 -0.226 1.00 93.56 117 LEU A O 1
ATOM 929 N N . PHE A 1 118 ? -10.206 -6.907 1.006 1.00 95.88 118 PHE A N 1
ATOM 930 C CA . PHE A 1 118 ? -9.094 -6.916 0.049 1.00 95.88 118 PHE A CA 1
ATOM 931 C C . PHE A 1 118 ? -9.544 -7.202 -1.389 1.00 95.88 118 PHE A C 1
ATOM 933 O O . PHE A 1 118 ? -9.140 -6.539 -2.339 1.00 95.88 118 PHE A O 1
ATOM 940 N N . HIS A 1 119 ? -10.466 -8.156 -1.534 1.00 94.12 119 HIS A N 1
ATOM 941 C CA . HIS A 1 119 ? -11.050 -8.592 -2.803 1.00 94.12 119 HIS A CA 1
ATOM 942 C C . HIS A 1 119 ? -11.882 -7.522 -3.537 1.00 94.12 119 HIS A C 1
ATOM 944 O O . HIS A 1 119 ? -12.238 -7.726 -4.697 1.00 94.12 119 HIS A O 1
ATOM 950 N N . LYS A 1 120 ? -12.244 -6.417 -2.873 1.00 96.38 120 LYS A N 1
ATOM 951 C CA . LYS A 1 120 ? -13.027 -5.316 -3.459 1.00 96.38 120 LYS A CA 1
ATOM 952 C C . LYS A 1 120 ? -12.154 -4.221 -4.061 1.00 96.38 120 LYS A C 1
ATOM 954 O O . LYS A 1 120 ? -12.655 -3.452 -4.881 1.00 96.38 120 LYS A O 1
ATOM 959 N N . PHE A 1 121 ? -10.892 -4.136 -3.649 1.00 97.38 121 PHE A N 1
ATOM 960 C CA . PHE A 1 121 ? -9.983 -3.098 -4.111 1.00 97.38 121 PHE A CA 1
ATOM 961 C C . PHE A 1 121 ? -9.459 -3.399 -5.510 1.00 97.38 121 PHE A C 1
ATOM 963 O O . PHE A 1 121 ? -9.244 -4.552 -5.891 1.00 97.38 121 PHE A O 1
ATOM 970 N N . LYS A 1 122 ? -9.260 -2.338 -6.287 1.00 98.25 122 LYS A N 1
ATOM 971 C CA . LYS A 1 122 ? -8.784 -2.406 -7.668 1.00 98.25 122 LYS A CA 1
ATOM 972 C C . LYS A 1 122 ? -7.296 -2.113 -7.747 1.00 98.25 122 LYS A C 1
ATOM 974 O O . LYS A 1 122 ? -6.774 -1.274 -7.016 1.00 98.25 122 LYS A O 1
ATOM 979 N N . THR A 1 123 ? -6.627 -2.758 -8.691 1.00 98.50 123 THR A N 1
ATOM 980 C CA . THR A 1 123 ? -5.194 -2.593 -8.931 1.00 98.50 123 THR A CA 1
ATOM 981 C C . THR A 1 123 ? -4.949 -1.857 -10.245 1.00 98.50 123 THR A C 1
ATOM 983 O O . THR A 1 123 ? -5.530 -2.194 -11.282 1.00 98.50 123 THR A O 1
ATOM 986 N N . SER A 1 124 ? -4.059 -0.866 -10.213 1.00 98.69 124 SER A N 1
ATOM 987 C CA . SER A 1 124 ? -3.586 -0.159 -11.406 1.00 98.69 124 SER A CA 1
ATOM 988 C C . SER A 1 124 ? -2.080 -0.337 -11.561 1.00 98.69 124 SER A C 1
ATOM 990 O O . SER A 1 124 ? -1.329 -0.100 -10.617 1.00 98.69 124 SER A O 1
ATOM 992 N N . LEU A 1 125 ? -1.636 -0.729 -12.752 1.00 98.69 125 LEU A N 1
ATOM 993 C CA . LEU A 1 125 ? -0.224 -0.819 -13.107 1.00 98.69 125 LEU A CA 1
ATOM 994 C C . LEU A 1 125 ? 0.214 0.436 -13.858 1.00 98.69 125 LEU A C 1
ATOM 996 O O . LEU A 1 125 ? -0.436 0.841 -14.820 1.00 98.69 125 LEU A O 1
ATOM 1000 N N . VAL A 1 126 ? 1.348 0.997 -13.464 1.00 98.56 126 VAL A N 1
ATOM 1001 C CA . VAL A 1 126 ? 2.040 2.092 -14.139 1.00 98.56 126 VAL A CA 1
ATOM 1002 C C . VAL A 1 126 ? 3.342 1.556 -14.721 1.00 98.56 126 VAL A C 1
ATOM 1004 O O . VAL A 1 126 ? 4.164 0.983 -14.004 1.00 98.56 126 VAL A O 1
ATOM 1007 N N . ILE A 1 127 ? 3.532 1.767 -16.021 1.00 98.19 127 ILE A N 1
ATOM 1008 C CA . ILE A 1 127 ? 4.736 1.377 -16.755 1.00 98.19 127 ILE A CA 1
ATOM 1009 C C . ILE A 1 127 ? 5.363 2.652 -17.347 1.00 98.19 127 ILE A C 1
ATOM 1011 O O . ILE A 1 127 ? 4.885 3.137 -18.376 1.00 98.19 127 ILE A O 1
ATOM 1015 N N . PRO A 1 128 ? 6.384 3.248 -16.704 1.00 96.81 128 PRO A N 1
ATOM 1016 C CA . PRO A 1 128 ? 7.139 4.357 -17.280 1.00 96.81 128 PRO A CA 1
ATOM 1017 C C . PRO A 1 128 ? 8.025 3.851 -18.429 1.00 96.81 128 PRO A C 1
ATOM 1019 O O . PRO A 1 128 ? 8.807 2.932 -18.221 1.00 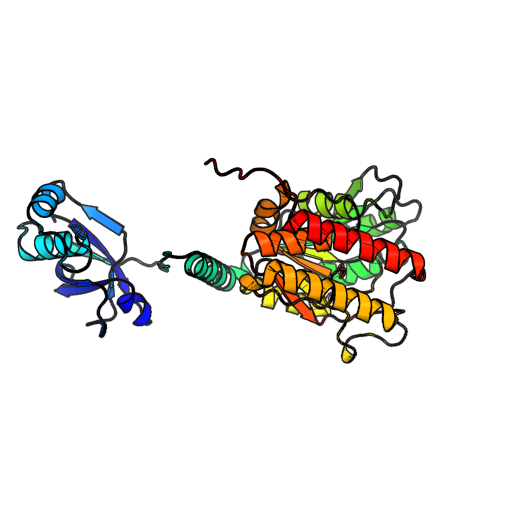96.81 128 PRO A O 1
ATOM 1022 N N . THR A 1 129 ? 7.917 4.424 -19.629 1.00 95.56 129 THR A N 1
ATOM 1023 C CA . THR A 1 129 ? 8.651 3.992 -20.833 1.00 95.56 129 THR A CA 1
ATOM 1024 C C . THR A 1 129 ? 9.433 5.122 -21.500 1.00 95.56 129 THR A C 1
ATOM 1026 O O . THR A 1 129 ? 8.985 6.268 -21.542 1.00 95.56 129 THR A O 1
ATOM 1029 N N . ASN A 1 130 ? 10.591 4.786 -22.068 1.00 94.94 130 ASN A N 1
ATOM 1030 C CA . ASN A 1 130 ? 11.334 5.590 -23.037 1.00 94.94 130 ASN A CA 1
ATOM 1031 C C . ASN A 1 130 ? 12.161 4.645 -23.923 1.00 94.94 130 ASN A C 1
ATOM 1033 O O . ASN A 1 130 ? 13.077 3.987 -23.433 1.00 94.94 130 ASN A O 1
ATOM 1037 N N . ASN A 1 131 ? 11.840 4.582 -25.215 1.00 94.94 131 ASN A N 1
ATOM 1038 C CA . ASN A 1 131 ? 12.515 3.742 -26.207 1.00 94.94 131 ASN A CA 1
ATOM 1039 C C . ASN A 1 131 ? 12.645 2.255 -25.787 1.00 94.94 131 ASN A C 1
ATOM 1041 O O . ASN A 1 131 ? 13.736 1.678 -25.738 1.00 94.94 131 ASN A O 1
ATOM 1045 N N . ASN A 1 132 ? 11.518 1.635 -25.421 1.00 95.31 132 ASN A N 1
ATOM 1046 C CA . ASN A 1 132 ? 11.421 0.253 -24.946 1.00 95.31 132 ASN A CA 1
ATOM 1047 C C . ASN A 1 132 ? 10.708 -0.683 -25.944 1.00 95.31 132 ASN A C 1
ATOM 1049 O O . ASN A 1 132 ? 10.059 -1.644 -25.520 1.00 95.31 132 ASN A O 1
ATOM 1053 N N . GLU A 1 133 ? 10.837 -0.467 -27.261 1.00 95.88 133 GLU A N 1
ATOM 1054 C CA . GLU A 1 133 ? 10.119 -1.248 -28.290 1.00 95.88 133 GLU A CA 1
ATOM 1055 C C . GLU A 1 133 ? 10.322 -2.771 -28.163 1.00 95.88 133 GLU A C 1
ATOM 1057 O O . GLU A 1 133 ? 9.438 -3.567 -28.478 1.00 95.88 133 GLU A O 1
ATOM 1062 N N . ARG A 1 134 ? 11.490 -3.189 -27.659 1.00 96.12 134 ARG A N 1
ATOM 1063 C CA . ARG A 1 134 ? 11.901 -4.598 -27.584 1.00 96.12 134 ARG A CA 1
ATOM 1064 C C . ARG A 1 134 ? 11.337 -5.358 -26.388 1.00 96.12 134 ARG A C 1
ATOM 1066 O O . ARG A 1 134 ? 11.470 -6.575 -26.359 1.00 96.12 134 ARG A O 1
ATOM 1073 N N . SER A 1 135 ? 10.779 -4.668 -25.396 1.00 96.69 135 SER A N 1
ATOM 1074 C CA . SER A 1 135 ? 10.322 -5.283 -24.142 1.00 96.69 135 SER A CA 1
ATOM 1075 C C . SER A 1 135 ? 8.904 -4.895 -23.753 1.00 96.69 135 SER A C 1
ATOM 1077 O O . SER A 1 135 ? 8.232 -5.676 -23.083 1.00 96.69 135 SER A O 1
ATOM 1079 N N . ILE A 1 136 ? 8.417 -3.727 -24.185 1.00 97.19 136 ILE A N 1
ATOM 1080 C CA . ILE A 1 136 ? 7.143 -3.183 -23.707 1.00 97.19 136 ILE A CA 1
ATOM 1081 C C . ILE A 1 136 ? 5.953 -4.114 -23.970 1.00 97.19 136 ILE A C 1
ATOM 1083 O O . ILE A 1 136 ? 5.114 -4.303 -23.092 1.00 97.19 136 ILE A O 1
ATOM 1087 N N . THR A 1 137 ? 5.913 -4.763 -25.138 1.00 97.50 137 THR A N 1
ATOM 1088 C CA . THR A 1 137 ? 4.843 -5.711 -25.487 1.00 97.50 137 THR A CA 1
ATOM 1089 C C . THR A 1 137 ? 4.834 -6.906 -24.535 1.00 97.50 137 THR A C 1
ATOM 1091 O O . THR A 1 137 ? 3.783 -7.257 -24.006 1.00 97.50 137 THR A O 1
ATOM 1094 N N . ASP A 1 138 ? 6.002 -7.492 -24.258 1.00 97.31 138 ASP A N 1
ATOM 1095 C CA . ASP A 1 138 ? 6.120 -8.647 -23.364 1.00 97.31 138 ASP A CA 1
ATOM 1096 C C . ASP A 1 138 ? 5.732 -8.282 -21.928 1.00 97.31 138 ASP A C 1
ATOM 1098 O O . ASP A 1 138 ? 5.033 -9.050 -21.269 1.00 97.31 138 ASP A O 1
ATOM 1102 N N . VAL A 1 139 ? 6.124 -7.092 -21.455 1.00 97.69 139 VAL A N 1
ATOM 1103 C CA . VAL A 1 139 ? 5.729 -6.588 -20.131 1.00 97.69 139 VAL A CA 1
ATOM 1104 C C . VAL A 1 139 ? 4.215 -6.390 -20.058 1.00 97.69 139 VAL A C 1
ATOM 1106 O O . VAL A 1 139 ? 3.582 -6.872 -19.122 1.00 97.69 139 VAL A O 1
ATOM 1109 N N . ILE A 1 140 ? 3.597 -5.742 -21.049 1.00 98.12 140 ILE A N 1
ATOM 1110 C CA . ILE A 1 140 ? 2.140 -5.548 -21.057 1.00 98.12 140 ILE A CA 1
ATOM 1111 C C . ILE A 1 140 ? 1.422 -6.902 -21.065 1.00 98.12 140 ILE A C 1
ATOM 1113 O O . ILE A 1 140 ? 0.529 -7.127 -20.249 1.00 98.12 140 ILE A O 1
ATOM 1117 N N . VAL A 1 141 ? 1.828 -7.828 -21.937 1.00 97.69 141 VAL A N 1
ATOM 1118 C CA . VAL A 1 141 ? 1.202 -9.153 -22.054 1.00 97.69 141 VAL A CA 1
ATOM 1119 C C . VAL A 1 141 ? 1.370 -9.984 -20.781 1.00 97.69 141 VAL A C 1
ATOM 1121 O O . VAL A 1 141 ? 0.424 -10.660 -20.381 1.00 97.69 141 VAL A O 1
ATOM 1124 N N . ASP A 1 142 ? 2.523 -9.922 -20.111 1.00 97.88 142 ASP A N 1
ATOM 1125 C CA . ASP A 1 142 ? 2.769 -10.658 -18.864 1.00 97.88 142 ASP A CA 1
ATOM 1126 C C . ASP A 1 142 ? 1.883 -10.150 -17.711 1.00 97.88 142 ASP A C 1
ATOM 1128 O O . ASP A 1 142 ? 1.531 -10.929 -16.822 1.00 97.88 142 ASP A O 1
ATOM 1132 N N . PHE A 1 143 ? 1.500 -8.868 -17.712 1.00 97.81 143 PHE A N 1
ATOM 1133 C CA . PHE A 1 143 ? 0.753 -8.234 -16.620 1.00 97.81 143 PHE A CA 1
ATOM 1134 C C . PHE A 1 143 ? -0.749 -8.014 -16.895 1.00 97.81 143 PHE A C 1
ATOM 1136 O O . PHE A 1 143 ? -1.514 -7.932 -15.932 1.00 97.81 143 PHE A O 1
ATOM 1143 N N . LYS A 1 144 ? -1.201 -7.951 -18.157 1.00 95.56 144 LYS A N 1
ATOM 1144 C CA . LYS A 1 144 ? -2.568 -7.523 -18.540 1.00 95.56 144 LYS A CA 1
ATOM 1145 C C . LYS A 1 144 ? -3.714 -8.240 -17.834 1.00 95.56 144 LYS A C 1
ATOM 1147 O O . LYS A 1 144 ? -4.684 -7.593 -17.462 1.00 95.56 144 LYS A O 1
ATOM 1152 N N . ASP A 1 145 ? -3.590 -9.542 -17.591 1.00 94.88 145 ASP A N 1
ATOM 1153 C CA . ASP A 1 145 ? -4.680 -10.347 -17.024 1.00 94.88 145 ASP A CA 1
ATOM 1154 C C . ASP A 1 145 ? -4.710 -10.318 -15.483 1.00 94.88 145 ASP A C 1
ATOM 1156 O O . ASP A 1 145 ? -5.548 -10.965 -14.857 1.00 94.88 145 ASP A O 1
ATOM 1160 N N . LYS A 1 146 ? -3.783 -9.587 -14.848 1.00 96.44 146 LYS A N 1
ATOM 1161 C CA . LYS A 1 146 ? -3.646 -9.500 -13.383 1.00 96.44 146 LYS A CA 1
ATOM 1162 C C . LYS A 1 146 ? -4.047 -8.144 -12.810 1.00 96.44 146 LYS A C 1
ATOM 1164 O O . LYS A 1 146 ? -4.108 -8.000 -11.592 1.00 96.44 146 LYS A O 1
ATOM 1169 N N . PHE A 1 147 ? -4.300 -7.163 -13.667 1.00 97.75 147 PHE A N 1
ATOM 1170 C CA . PHE A 1 147 ? -4.583 -5.790 -13.272 1.00 97.75 147 PHE A CA 1
ATOM 1171 C C . PHE A 1 147 ? -5.940 -5.341 -13.791 1.00 97.75 147 PHE A C 1
ATOM 1173 O O . PHE A 1 147 ? -6.354 -5.715 -14.886 1.00 97.75 147 PHE A O 1
ATOM 1180 N N . ASN A 1 148 ? -6.633 -4.509 -13.014 1.00 97.81 148 ASN A N 1
ATOM 1181 C CA . ASN A 1 148 ? -7.873 -3.887 -13.477 1.00 97.81 148 ASN A CA 1
ATOM 1182 C C . ASN A 1 148 ? -7.599 -2.778 -14.498 1.00 97.81 148 ASN A C 1
ATOM 1184 O O . ASN A 1 148 ? -8.440 -2.489 -15.348 1.00 97.81 148 ASN A O 1
ATOM 1188 N N . GLU A 1 149 ? -6.435 -2.144 -14.394 1.00 97.69 149 GLU A N 1
ATOM 1189 C CA . GLU A 1 149 ? -6.014 -1.037 -15.236 1.00 97.69 149 GLU A CA 1
ATOM 1190 C C . GLU A 1 149 ? -4.503 -1.098 -15.476 1.00 97.69 149 GLU A C 1
ATOM 1192 O O . GLU A 1 149 ? -3.732 -1.331 -14.548 1.00 97.69 149 GLU A O 1
ATOM 1197 N N . ILE A 1 150 ? -4.078 -0.840 -16.714 1.00 98.38 150 ILE A N 1
ATOM 1198 C CA . ILE A 1 150 ? -2.670 -0.638 -17.068 1.00 98.38 150 ILE A CA 1
ATOM 1199 C C . ILE A 1 150 ? -2.533 0.708 -17.762 1.00 98.38 150 ILE A C 1
ATOM 1201 O O . ILE A 1 150 ? -3.275 1.016 -18.702 1.00 98.38 150 ILE A O 1
ATOM 1205 N N . ILE A 1 151 ? -1.562 1.484 -17.294 1.00 98.25 151 ILE A N 1
ATOM 1206 C CA . ILE A 1 151 ? -1.197 2.781 -17.829 1.00 98.25 151 ILE A CA 1
ATOM 1207 C C . ILE A 1 151 ? 0.279 2.768 -18.208 1.00 98.25 151 ILE A C 1
ATOM 1209 O O . ILE A 1 151 ? 1.156 2.597 -17.365 1.00 98.25 151 ILE A O 1
ATOM 1213 N N . VAL A 1 152 ? 0.542 2.999 -19.487 1.00 98.38 152 VAL A N 1
ATOM 1214 C CA . VAL A 1 152 ? 1.880 3.273 -20.006 1.00 98.38 152 VAL A CA 1
ATOM 1215 C C . VAL A 1 152 ? 2.079 4.783 -20.029 1.00 98.38 152 VAL A C 1
ATOM 1217 O O . VAL A 1 152 ? 1.261 5.504 -20.605 1.00 98.38 152 VAL A O 1
ATOM 1220 N N . ILE A 1 153 ? 3.152 5.263 -19.407 1.00 97.81 153 ILE A N 1
ATOM 1221 C CA . ILE A 1 153 ? 3.539 6.673 -19.464 1.00 97.81 153 ILE A CA 1
ATOM 1222 C C . ILE A 1 153 ? 4.793 6.781 -20.294 1.00 97.81 153 ILE A C 1
ATOM 1224 O O . ILE A 1 153 ? 5.846 6.327 -19.872 1.00 97.81 153 ILE A O 1
ATOM 1228 N N . ASP A 1 154 ? 4.685 7.416 -21.443 1.00 97.38 154 ASP A N 1
ATOM 1229 C CA . ASP A 1 154 ? 5.767 7.581 -22.387 1.00 97.38 154 ASP A CA 1
ATOM 1230 C C . ASP A 1 154 ? 6.470 8.928 -22.214 1.00 97.38 154 ASP A C 1
ATOM 1232 O O . ASP A 1 154 ? 5.829 9.981 -22.163 1.00 97.38 154 ASP A O 1
ATOM 1236 N N . ASN A 1 155 ? 7.795 8.879 -22.136 1.00 95.75 155 ASN A N 1
ATOM 1237 C CA . ASN A 1 155 ? 8.665 10.047 -22.135 1.00 95.75 155 ASN A CA 1
ATOM 1238 C C . ASN A 1 155 ? 9.172 10.302 -23.562 1.00 95.75 155 ASN A C 1
ATOM 1240 O O . ASN A 1 155 ? 10.337 10.047 -23.842 1.00 95.75 155 ASN A O 1
ATOM 1244 N N . GLU A 1 156 ? 8.286 10.703 -24.473 1.00 95.19 156 GLU A N 1
ATOM 1245 C CA . GLU A 1 156 ? 8.610 11.039 -25.873 1.00 95.19 156 GLU A CA 1
ATOM 1246 C C . GLU A 1 156 ? 9.518 10.012 -26.578 1.00 95.19 156 GLU A C 1
ATOM 1248 O O . GLU A 1 156 ? 10.591 10.336 -27.093 1.00 95.19 156 GLU A O 1
ATOM 1253 N N . SER A 1 157 ? 9.087 8.745 -26.600 1.00 94.56 157 SER A N 1
ATOM 1254 C CA . SER A 1 157 ? 9.814 7.698 -27.327 1.00 94.56 157 SER A CA 1
ATOM 1255 C C . SER A 1 157 ? 9.904 8.017 -28.821 1.00 94.56 157 SER A C 1
ATOM 1257 O O . SER A 1 157 ? 8.935 8.441 -29.452 1.00 94.56 157 SER A O 1
ATOM 1259 N N . THR A 1 158 ? 11.076 7.755 -29.398 1.00 94.69 158 THR A N 1
ATOM 1260 C CA . THR A 1 158 ? 11.372 7.951 -30.830 1.00 94.69 158 THR A CA 1
ATOM 1261 C C . THR A 1 158 ? 11.259 6.669 -31.657 1.00 94.69 158 THR A C 1
ATOM 1263 O O . THR A 1 158 ? 11.396 6.713 -32.878 1.00 94.69 158 THR A O 1
ATOM 1266 N N . ASP A 1 159 ? 11.022 5.537 -30.994 1.00 95.25 159 ASP A N 1
ATOM 1267 C CA . ASP A 1 159 ? 10.892 4.204 -31.579 1.00 95.25 159 ASP A CA 1
ATOM 1268 C C . ASP A 1 159 ? 9.422 3.724 -31.602 1.00 95.25 159 ASP A C 1
ATOM 1270 O O . ASP A 1 159 ? 8.480 4.484 -31.356 1.00 95.25 159 ASP A O 1
ATOM 1274 N N . GLU A 1 160 ? 9.199 2.435 -31.877 1.00 96.31 160 GLU A N 1
ATOM 1275 C CA . GLU A 1 160 ? 7.851 1.859 -31.988 1.00 96.31 160 GLU A CA 1
ATOM 1276 C C . GLU A 1 160 ? 7.138 1.643 -30.630 1.00 96.31 160 GLU A C 1
ATOM 1278 O O . GLU A 1 160 ? 6.029 1.100 -30.594 1.00 96.31 160 GLU A O 1
ATOM 1283 N N . THR A 1 161 ? 7.708 2.080 -29.495 1.00 96.44 161 THR A N 1
ATOM 1284 C CA . THR A 1 161 ? 7.158 1.852 -28.137 1.00 96.44 161 THR A CA 1
ATOM 1285 C C . THR A 1 161 ? 5.692 2.269 -28.008 1.00 96.44 161 THR A C 1
ATOM 1287 O O . THR A 1 161 ? 4.859 1.510 -27.496 1.00 96.44 161 THR A O 1
ATOM 1290 N N . LEU A 1 162 ? 5.347 3.463 -28.500 1.00 96.06 162 LEU A N 1
ATOM 1291 C CA . LEU A 1 162 ? 3.980 3.988 -28.443 1.00 96.06 162 LEU A CA 1
ATOM 1292 C C . LEU A 1 162 ? 3.011 3.189 -29.321 1.00 96.06 162 LEU A C 1
ATOM 1294 O O . LEU A 1 162 ? 1.872 2.938 -28.915 1.00 96.06 162 LEU A O 1
ATOM 1298 N N . ALA A 1 163 ? 3.442 2.800 -30.522 1.00 97.00 163 ALA A N 1
ATOM 1299 C CA . ALA A 1 163 ? 2.622 2.033 -31.453 1.00 97.00 163 ALA A CA 1
ATOM 1300 C C . ALA A 1 163 ? 2.322 0.634 -30.895 1.00 97.00 163 ALA A C 1
ATOM 1302 O O . ALA A 1 163 ? 1.170 0.190 -30.912 1.00 97.00 163 ALA A O 1
ATOM 1303 N N . LEU A 1 164 ? 3.338 -0.019 -30.325 1.00 97.56 164 LEU A N 1
ATOM 1304 C CA . LEU A 1 164 ? 3.223 -1.324 -29.676 1.00 97.56 164 LEU A CA 1
ATOM 1305 C C . LEU A 1 164 ? 2.312 -1.274 -28.444 1.00 97.56 164 LEU A C 1
ATOM 1307 O O . LEU A 1 164 ? 1.415 -2.105 -28.312 1.00 97.56 164 LEU A O 1
ATOM 1311 N N . SER A 1 165 ? 2.453 -0.251 -27.600 1.00 96.56 165 SER A N 1
ATOM 1312 C CA . SER A 1 165 ? 1.591 -0.074 -26.421 1.00 96.56 165 SER A CA 1
ATOM 1313 C C . SER A 1 165 ? 0.118 0.097 -26.812 1.00 96.56 165 SER A C 1
ATOM 1315 O O . SER A 1 165 ? -0.765 -0.571 -26.273 1.00 96.56 165 SER A O 1
ATOM 1317 N N . LYS A 1 166 ? -0.166 0.931 -27.823 1.00 95.62 166 LYS A N 1
ATOM 1318 C CA . LYS A 1 166 ? -1.533 1.135 -28.336 1.00 95.62 166 LYS A CA 1
ATOM 1319 C C . LYS A 1 166 ? -2.120 -0.131 -28.962 1.00 95.62 166 LYS A C 1
ATOM 1321 O O . LYS A 1 166 ? -3.324 -0.366 -28.843 1.00 95.62 166 LYS A O 1
ATOM 1326 N N . LYS A 1 167 ? -1.294 -0.958 -29.609 1.00 97.06 167 LYS A N 1
ATOM 1327 C CA . LYS A 1 167 ? -1.714 -2.237 -30.202 1.00 97.06 167 LYS A CA 1
ATOM 1328 C C . LYS A 1 167 ? -2.231 -3.220 -29.146 1.00 97.06 167 LYS A C 1
ATOM 1330 O O . LYS A 1 167 ? -3.226 -3.897 -29.403 1.00 97.06 167 LYS A O 1
ATOM 1335 N N . GLU A 1 168 ? -1.634 -3.227 -27.955 1.00 96.75 168 GLU A N 1
ATOM 1336 C CA . GLU A 1 168 ? -2.095 -4.021 -26.805 1.00 96.75 168 GLU A CA 1
ATOM 1337 C C . GLU A 1 168 ? -3.330 -3.428 -26.098 1.00 96.75 168 GLU A C 1
ATOM 1339 O O . GLU A 1 168 ? -3.816 -3.986 -25.116 1.00 96.75 168 GLU A O 1
ATOM 1344 N N . LYS A 1 169 ? -3.891 -2.325 -26.621 1.00 95.19 169 LYS A N 1
ATOM 1345 C CA . LYS A 1 169 ? -5.125 -1.676 -26.140 1.00 95.19 169 LYS A CA 1
ATOM 1346 C C . LYS A 1 169 ? -5.063 -1.214 -24.678 1.00 95.19 169 LYS A C 1
ATOM 1348 O O . LYS A 1 169 ? -6.099 -1.125 -24.018 1.00 95.19 169 LYS A O 1
ATOM 1353 N N . VAL A 1 170 ? -3.872 -0.891 -24.176 1.00 95.94 170 VAL A N 1
ATOM 1354 C CA . VAL A 1 170 ? -3.694 -0.268 -22.856 1.00 95.94 170 VAL A CA 1
ATOM 1355 C C . VAL A 1 170 ? -3.779 1.254 -22.950 1.00 95.94 170 VAL A C 1
ATOM 1357 O O . VAL A 1 170 ? -3.607 1.836 -24.023 1.00 95.94 170 VAL A O 1
ATOM 1360 N N . LYS A 1 171 ? -4.061 1.922 -21.825 1.00 96.75 171 LYS A N 1
ATOM 1361 C CA . LYS A 1 171 ? -4.033 3.387 -21.781 1.00 96.75 171 LYS A CA 1
ATOM 1362 C C . LYS A 1 171 ? -2.585 3.845 -21.905 1.00 96.75 171 LYS A C 1
ATOM 1364 O O . LYS A 1 171 ? -1.719 3.359 -21.182 1.00 96.75 171 LYS A O 1
ATOM 1369 N N . THR A 1 172 ? -2.328 4.790 -22.799 1.00 97.50 172 THR A N 1
ATOM 1370 C CA . THR A 1 172 ? -0.987 5.335 -23.019 1.00 97.50 172 THR A CA 1
ATOM 1371 C C . THR A 1 172 ? -1.053 6.851 -23.001 1.00 97.50 172 THR A C 1
ATOM 1373 O O . THR A 1 172 ? -1.850 7.438 -23.735 1.00 97.50 172 THR A O 1
ATOM 1376 N N . TYR A 1 173 ? -0.213 7.473 -22.182 1.00 97.25 173 TYR A N 1
ATOM 1377 C CA . TYR A 1 173 ? -0.082 8.923 -22.087 1.00 97.25 173 TYR A CA 1
ATOM 1378 C C . TYR A 1 173 ? 1.356 9.312 -22.376 1.00 97.25 173 TYR A C 1
ATOM 1380 O O . TYR A 1 173 ? 2.268 8.686 -21.853 1.00 97.25 173 TYR A O 1
ATOM 1388 N N . THR A 1 174 ? 1.556 10.357 -23.168 1.00 96.25 174 THR A N 1
ATOM 1389 C CA . THR A 1 174 ? 2.881 10.941 -23.396 1.00 96.25 174 THR A CA 1
ATOM 1390 C C . THR A 1 174 ? 2.975 12.241 -22.612 1.00 96.25 174 THR A C 1
ATOM 1392 O O . THR A 1 174 ? 2.029 13.033 -22.628 1.00 96.25 174 THR A O 1
ATOM 1395 N N . PHE A 1 175 ? 4.092 12.469 -21.923 1.00 92.94 175 PHE A N 1
ATOM 1396 C CA . PHE A 1 175 ? 4.388 13.758 -21.295 1.00 92.94 175 PHE A CA 1
ATOM 1397 C C . PHE A 1 175 ? 5.622 14.398 -21.951 1.00 92.94 175 PHE A C 1
ATOM 1399 O O . PHE A 1 175 ? 6.473 13.659 -22.438 1.00 92.94 175 PHE A O 1
ATOM 1406 N N . PRO A 1 176 ? 5.715 15.742 -21.979 1.00 89.81 176 PRO A N 1
ATOM 1407 C CA . PRO A 1 176 ? 6.813 16.461 -22.627 1.00 89.81 176 PRO A CA 1
ATOM 1408 C C . PRO A 1 176 ? 8.067 16.407 -21.747 1.00 89.81 176 PRO A C 1
ATOM 1410 O O . PRO A 1 176 ? 8.325 17.320 -20.954 1.00 89.81 176 PRO A O 1
ATOM 1413 N N . GLY A 1 177 ? 8.756 15.272 -21.796 1.00 85.69 177 GLY A N 1
ATOM 1414 C CA . GLY A 1 177 ? 9.917 14.936 -20.980 1.00 85.69 177 GLY A CA 1
ATOM 1415 C C . GLY A 1 177 ? 11.254 14.978 -21.729 1.00 85.69 177 GLY A C 1
ATOM 1416 O O . GLY A 1 177 ? 12.292 14.741 -21.115 1.00 85.69 177 GLY A O 1
ATOM 1417 N N . ASP A 1 178 ? 11.232 15.274 -23.030 1.00 88.69 178 ASP A N 1
ATOM 1418 C CA . ASP A 1 178 ? 12.349 15.301 -23.982 1.00 88.69 178 ASP A CA 1
ATOM 1419 C C . ASP A 1 178 ? 13.134 13.977 -24.075 1.00 88.69 178 ASP A C 1
ATOM 1421 O O . ASP A 1 178 ? 14.279 13.939 -24.531 1.00 88.69 178 ASP A O 1
ATOM 1425 N N . GLY A 1 179 ? 12.548 12.872 -23.606 1.00 86.25 179 GLY A N 1
ATOM 1426 C CA . GLY A 1 179 ? 13.243 11.596 -23.465 1.00 86.25 179 GLY A CA 1
ATOM 1427 C C . GLY A 1 179 ? 14.318 11.587 -22.377 1.00 86.25 179 GLY A C 1
ATOM 1428 O O . GLY A 1 179 ? 15.139 10.669 -22.340 1.00 86.25 179 GLY A O 1
ATOM 1429 N N . ASP A 1 180 ? 14.333 12.582 -21.484 1.00 87.69 180 ASP A N 1
ATOM 1430 C CA . ASP A 1 180 ? 15.341 12.703 -20.435 1.00 87.69 180 ASP A CA 1
ATOM 1431 C C . ASP A 1 180 ? 15.141 11.622 -19.348 1.00 87.69 180 ASP A C 1
ATOM 1433 O O . ASP A 1 180 ? 14.125 11.637 -18.639 1.00 87.69 180 ASP A O 1
ATOM 1437 N N . PRO A 1 181 ? 16.098 10.691 -19.146 1.00 83.56 181 PRO A N 1
ATOM 1438 C CA . PRO A 1 181 ? 15.994 9.659 -18.113 1.00 83.56 181 PRO A CA 1
ATOM 1439 C C . PRO A 1 181 ? 15.991 10.232 -16.686 1.00 83.56 181 PRO A C 1
ATOM 1441 O O . PRO A 1 181 ? 15.598 9.541 -15.742 1.00 83.56 181 PRO A O 1
ATOM 1444 N N . THR A 1 182 ? 16.410 11.487 -16.499 1.00 87.75 182 THR A N 1
ATOM 1445 C CA . THR A 1 182 ? 16.345 12.179 -15.209 1.00 87.75 182 THR A CA 1
ATOM 1446 C C . THR A 1 182 ? 14.937 12.649 -14.846 1.00 87.75 182 THR A C 1
ATOM 1448 O O . THR A 1 182 ? 14.747 13.113 -13.733 1.00 87.75 182 THR A O 1
ATOM 1451 N N . ARG A 1 183 ? 13.929 12.462 -15.709 1.00 91.94 183 ARG A N 1
ATOM 1452 C CA . ARG A 1 183 ? 12.520 12.795 -15.417 1.00 91.94 183 ARG A CA 1
ATOM 1453 C C . ARG A 1 183 ? 11.666 11.588 -15.028 1.00 91.94 183 ARG A C 1
ATOM 1455 O O . ARG A 1 183 ? 10.437 11.656 -15.031 1.00 91.94 183 ARG A O 1
ATOM 1462 N N . LEU A 1 184 ? 12.301 10.465 -14.680 1.00 92.62 184 LEU A N 1
ATOM 1463 C CA . LEU A 1 184 ? 11.604 9.236 -14.287 1.00 92.62 184 LEU A CA 1
ATOM 1464 C C . LEU A 1 184 ? 10.675 9.431 -13.075 1.00 92.62 184 LEU A C 1
ATOM 1466 O O . LEU A 1 184 ? 9.592 8.857 -13.036 1.00 92.62 184 LEU A O 1
ATOM 1470 N N . GLY A 1 185 ? 11.067 10.231 -12.086 1.00 94.50 185 GLY A N 1
ATOM 1471 C CA . GLY A 1 185 ? 10.229 10.533 -10.925 1.00 94.50 185 GLY A CA 1
ATOM 1472 C C . GLY A 1 185 ? 8.965 11.295 -11.313 1.00 94.50 185 GLY A C 1
ATOM 1473 O O . GLY A 1 185 ? 7.868 10.918 -10.904 1.00 94.50 185 GLY A O 1
ATOM 1474 N N . GLU A 1 186 ? 9.084 12.300 -12.184 1.00 95.25 186 GLU A N 1
ATOM 1475 C CA . GLU A 1 186 ? 7.922 13.007 -12.736 1.00 95.25 186 GLU A CA 1
ATOM 1476 C C . GLU A 1 186 ? 7.029 12.073 -13.567 1.00 95.25 186 GLU A C 1
ATOM 1478 O O . GLU A 1 186 ? 5.803 12.104 -13.439 1.00 95.25 186 GLU A O 1
ATOM 1483 N N . GLN A 1 187 ? 7.638 11.212 -14.383 1.00 95.56 187 GLN A N 1
ATOM 1484 C CA . GLN A 1 187 ? 6.946 10.209 -15.185 1.00 95.56 187 GLN A CA 1
ATOM 1485 C C . GLN A 1 187 ? 6.128 9.251 -14.311 1.00 95.56 187 GLN A C 1
ATOM 1487 O O . GLN A 1 187 ? 4.945 9.024 -14.578 1.00 95.56 187 GLN A O 1
ATOM 1492 N N . VAL A 1 188 ? 6.736 8.725 -13.244 1.00 96.50 188 VAL A N 1
ATOM 1493 C CA . VAL A 1 188 ? 6.060 7.872 -12.261 1.00 96.50 188 VAL A CA 1
ATOM 1494 C C . VAL A 1 188 ? 4.945 8.654 -11.574 1.00 96.50 188 VAL A C 1
ATOM 1496 O O . VAL A 1 188 ? 3.811 8.183 -11.574 1.00 96.50 188 VAL A O 1
ATOM 1499 N N . ARG A 1 189 ? 5.215 9.864 -11.066 1.00 96.56 189 ARG A N 1
ATOM 1500 C CA . ARG A 1 189 ? 4.224 10.721 -10.395 1.00 96.56 189 ARG A CA 1
ATOM 1501 C C . ARG A 1 189 ? 2.984 10.950 -11.262 1.00 96.56 189 ARG A C 1
ATOM 1503 O O . ARG A 1 189 ? 1.868 10.708 -10.807 1.00 96.56 189 ARG A O 1
ATOM 1510 N N . ARG A 1 190 ? 3.173 11.359 -12.521 1.00 96.12 190 ARG A N 1
ATOM 1511 C CA . ARG A 1 190 ? 2.083 11.540 -13.498 1.00 96.12 190 ARG A CA 1
ATOM 1512 C C . ARG A 1 190 ? 1.349 10.229 -13.765 1.00 96.12 190 ARG A C 1
ATOM 1514 O O . ARG A 1 190 ? 0.126 10.209 -13.837 1.00 96.12 190 ARG A O 1
ATOM 1521 N N . GLY A 1 191 ? 2.084 9.125 -13.878 1.00 96.69 191 GLY A N 1
ATOM 1522 C CA . GLY A 1 191 ? 1.498 7.798 -14.027 1.00 96.69 191 GLY A CA 1
ATOM 1523 C C . GLY A 1 191 ? 0.555 7.439 -12.897 1.00 96.69 191 GLY A C 1
ATOM 1524 O O . GLY A 1 191 ? -0.582 7.058 -13.158 1.00 96.69 191 GLY A O 1
ATOM 1525 N N . ILE A 1 192 ? 0.990 7.645 -11.655 1.00 97.38 192 ILE A N 1
ATOM 1526 C CA . ILE A 1 192 ? 0.157 7.440 -10.471 1.00 97.38 192 ILE A CA 1
ATOM 1527 C C . ILE A 1 192 ? -1.087 8.346 -10.521 1.00 97.38 192 ILE A C 1
ATOM 1529 O O . ILE A 1 192 ? -2.196 7.872 -10.275 1.00 97.38 192 ILE A O 1
ATOM 1533 N N . GLU A 1 193 ? -0.942 9.612 -10.915 1.00 96.06 193 GLU A N 1
ATOM 1534 C CA . GLU A 1 193 ? -2.058 10.566 -11.031 1.00 96.06 193 GLU A CA 1
ATOM 1535 C C . GLU A 1 193 ? -3.117 10.160 -12.071 1.00 96.06 193 GLU A C 1
ATOM 1537 O O . GLU A 1 193 ? -4.296 10.450 -11.879 1.00 96.06 193 GLU A O 1
ATOM 1542 N N . TYR A 1 194 ? -2.736 9.461 -13.145 1.00 97.25 194 TYR A N 1
ATOM 1543 C CA . TYR A 1 194 ? -3.688 8.977 -14.153 1.00 97.25 194 TYR A CA 1
ATOM 1544 C C . TYR A 1 194 ? -4.420 7.690 -13.761 1.00 97.25 194 TYR A C 1
ATOM 1546 O O . TYR A 1 194 ? -5.420 7.340 -14.392 1.00 97.25 194 TYR A O 1
ATOM 1554 N N . THR A 1 195 ? -3.930 6.965 -12.753 1.00 97.81 195 THR A N 1
ATOM 1555 C CA . THR A 1 195 ? -4.560 5.716 -12.304 1.00 97.81 195 THR A CA 1
ATOM 1556 C C . THR A 1 195 ? -5.811 5.961 -11.465 1.00 97.81 195 THR A C 1
ATOM 1558 O O . THR A 1 195 ? -5.952 6.993 -10.814 1.00 97.81 195 THR A O 1
ATOM 1561 N N . THR A 1 196 ? -6.699 4.966 -11.430 1.00 97.50 196 THR A N 1
ATOM 1562 C CA . THR A 1 196 ? -7.965 5.005 -10.676 1.00 97.50 196 THR A CA 1
ATOM 1563 C C . THR A 1 196 ? -8.104 3.912 -9.613 1.00 97.50 196 THR A C 1
ATOM 1565 O O . THR A 1 196 ? -9.020 3.977 -8.799 1.00 97.50 196 THR A O 1
ATOM 1568 N N . GLY A 1 197 ? -7.219 2.911 -9.598 1.00 97.75 197 GLY A N 1
ATOM 1569 C CA . GLY A 1 197 ? -7.247 1.804 -8.639 1.00 97.75 197 GLY A CA 1
ATOM 1570 C C . GLY A 1 197 ? -6.813 2.203 -7.230 1.00 97.75 197 GLY A C 1
ATOM 1571 O O . GLY A 1 197 ? -6.113 3.194 -7.039 1.00 97.75 197 GLY A O 1
ATOM 1572 N N . ASP A 1 198 ? -7.208 1.424 -6.233 1.00 98.25 198 ASP A N 1
ATOM 1573 C CA . ASP A 1 198 ? -6.875 1.661 -4.826 1.00 98.25 198 ASP A CA 1
ATOM 1574 C C . ASP A 1 198 ? -5.423 1.281 -4.507 1.00 98.25 198 ASP A C 1
ATOM 1576 O O . ASP A 1 198 ? -4.775 1.920 -3.678 1.00 98.25 198 ASP A O 1
ATOM 1580 N N . ILE A 1 199 ? -4.902 0.262 -5.198 1.00 98.50 199 ILE A N 1
ATOM 1581 C CA . ILE A 1 199 ? -3.514 -0.193 -5.103 1.00 98.50 199 ILE A CA 1
ATOM 1582 C C . ILE A 1 199 ? -2.811 0.147 -6.413 1.00 98.50 199 ILE A C 1
ATOM 1584 O O . ILE A 1 199 ? -3.180 -0.341 -7.485 1.00 98.50 199 ILE A O 1
ATOM 1588 N N . ILE A 1 200 ? -1.771 0.965 -6.323 1.00 98.62 200 ILE A N 1
ATOM 1589 C CA . ILE A 1 200 ? -0.956 1.360 -7.465 1.00 98.62 200 ILE A CA 1
ATOM 1590 C C . ILE A 1 200 ? 0.310 0.523 -7.464 1.00 98.62 200 ILE A C 1
ATOM 1592 O O . ILE A 1 200 ? 0.961 0.390 -6.432 1.00 98.62 200 ILE A O 1
ATOM 1596 N N . VAL A 1 201 ? 0.670 -0.022 -8.618 1.00 98.56 201 VAL A N 1
ATOM 1597 C CA . VAL A 1 201 ? 1.904 -0.778 -8.819 1.00 98.56 201 VAL A CA 1
ATOM 1598 C C . VAL A 1 201 ? 2.711 -0.104 -9.908 1.00 98.56 201 VAL A C 1
ATOM 1600 O O . VAL A 1 201 ? 2.166 0.234 -10.952 1.00 98.56 201 VAL A O 1
ATOM 1603 N N . VAL A 1 202 ? 4.007 0.067 -9.689 1.00 98.44 202 VAL A N 1
ATOM 1604 C CA . VAL A 1 202 ? 4.940 0.576 -10.697 1.00 98.44 202 VAL A CA 1
ATOM 1605 C C . VAL A 1 202 ? 5.893 -0.547 -11.068 1.00 98.44 202 VAL A C 1
ATOM 1607 O O . VAL A 1 202 ? 6.397 -1.231 -10.177 1.00 98.44 202 VAL A O 1
ATOM 1610 N N . VAL A 1 203 ? 6.141 -0.744 -12.363 1.00 97.88 203 VAL A N 1
ATOM 1611 C CA . VAL A 1 203 ? 7.094 -1.747 -12.855 1.00 97.88 203 VAL A CA 1
ATOM 1612 C C . VAL A 1 203 ? 7.969 -1.190 -13.975 1.00 97.88 203 VAL A C 1
ATOM 1614 O O . VAL A 1 203 ? 7.484 -0.471 -14.845 1.00 97.88 203 VAL A O 1
ATOM 1617 N N . SER A 1 204 ? 9.255 -1.544 -13.964 1.00 95.25 204 SER A N 1
ATOM 1618 C CA . SER A 1 204 ? 10.196 -1.224 -15.044 1.00 95.25 204 SER A CA 1
ATOM 1619 C C . SER A 1 204 ? 9.722 -1.768 -16.407 1.00 95.25 204 SER A C 1
ATOM 1621 O O . SER A 1 204 ? 9.225 -2.898 -16.472 1.00 95.25 204 SER A O 1
ATOM 1623 N N . PRO A 1 205 ? 9.920 -1.027 -17.514 1.00 95.44 205 PRO A N 1
ATOM 1624 C CA . PRO A 1 205 ? 9.485 -1.430 -18.855 1.00 95.44 205 PRO A CA 1
ATOM 1625 C C . PRO A 1 205 ? 10.437 -2.419 -19.550 1.00 95.44 205 PRO A C 1
ATOM 1627 O O . PRO A 1 205 ? 10.163 -2.867 -20.662 1.00 95.44 205 PRO A O 1
ATOM 1630 N N . ASP A 1 206 ? 11.581 -2.739 -18.941 1.00 94.06 206 ASP A N 1
ATOM 1631 C CA . ASP A 1 206 ? 12.708 -3.459 -19.555 1.00 94.06 206 ASP A CA 1
ATOM 1632 C C . ASP A 1 206 ? 12.616 -4.996 -19.464 1.00 94.06 206 ASP A C 1
ATOM 1634 O O . ASP A 1 206 ? 13.528 -5.702 -19.902 1.00 94.06 206 ASP A O 1
ATOM 1638 N N . GLY A 1 207 ? 11.536 -5.524 -18.879 1.00 93.19 207 GLY A N 1
ATOM 1639 C CA . GLY A 1 207 ? 11.319 -6.962 -18.685 1.00 93.19 207 GLY A CA 1
ATOM 1640 C C . GLY A 1 207 ? 12.106 -7.584 -17.526 1.00 93.19 207 GLY A C 1
ATOM 1641 O O . GLY A 1 207 ? 12.097 -8.805 -17.366 1.00 93.19 207 GLY A O 1
ATOM 1642 N N . SER A 1 208 ? 12.768 -6.776 -16.692 1.00 93.00 208 SER A N 1
ATOM 1643 C CA . SER A 1 208 ? 13.546 -7.267 -15.545 1.00 93.00 208 SER A CA 1
ATOM 1644 C C . SER A 1 208 ? 12.696 -7.834 -14.404 1.00 93.00 208 SER A C 1
ATOM 1646 O O . SER A 1 208 ? 13.207 -8.588 -13.572 1.00 93.00 208 SER A O 1
ATOM 1648 N N . PHE A 1 209 ? 11.397 -7.536 -14.392 1.00 95.44 209 PHE A N 1
ATOM 1649 C CA . PHE A 1 209 ? 10.428 -8.058 -13.435 1.00 95.44 209 PHE A CA 1
ATOM 1650 C C . PHE A 1 209 ? 9.291 -8.775 -14.151 1.00 95.44 209 PHE A C 1
ATOM 1652 O O . PHE A 1 209 ? 8.938 -8.457 -15.285 1.00 95.44 209 PHE A O 1
ATOM 1659 N N . ARG A 1 210 ? 8.706 -9.758 -13.464 1.00 94.88 210 ARG A N 1
ATOM 1660 C CA . ARG A 1 210 ? 7.637 -10.598 -14.006 1.00 94.88 210 ARG A CA 1
ATOM 1661 C C . ARG A 1 210 ? 6.439 -10.597 -13.086 1.00 94.88 210 ARG A C 1
ATOM 1663 O O . ARG A 1 210 ? 6.565 -10.632 -11.860 1.00 94.88 210 ARG A O 1
ATOM 1670 N N . SER A 1 211 ? 5.263 -10.684 -13.682 1.00 96.56 211 SER A N 1
ATOM 1671 C CA . SER A 1 211 ? 3.990 -10.618 -12.975 1.00 96.56 211 SER A CA 1
ATOM 1672 C C . SER A 1 211 ? 3.752 -11.812 -12.041 1.00 96.56 211 SER A C 1
ATOM 1674 O O . SER A 1 211 ? 2.791 -11.829 -11.273 1.00 96.56 211 SER A O 1
ATOM 1676 N N . LYS A 1 212 ? 4.597 -12.852 -12.080 1.00 95.38 212 LYS A N 1
ATOM 1677 C CA . LYS A 1 212 ? 4.572 -13.972 -11.120 1.00 95.38 212 LYS A CA 1
ATOM 1678 C C . LYS A 1 212 ? 4.830 -13.533 -9.674 1.00 95.38 212 LYS A C 1
ATOM 1680 O O . LYS A 1 212 ? 4.383 -14.211 -8.759 1.00 95.38 212 LYS A O 1
ATOM 1685 N N . ASP A 1 213 ? 5.556 -12.432 -9.478 1.00 96.44 213 ASP A N 1
ATOM 1686 C CA . ASP A 1 213 ? 5.872 -11.906 -8.149 1.00 96.44 213 ASP A CA 1
ATOM 1687 C C . ASP A 1 213 ? 4.812 -10.902 -7.664 1.00 96.44 213 ASP A C 1
ATOM 1689 O O . ASP A 1 213 ? 4.753 -10.610 -6.477 1.00 96.44 213 ASP A O 1
ATOM 1693 N N . PHE A 1 214 ? 3.903 -10.452 -8.537 1.00 97.44 214 PHE A N 1
ATOM 1694 C CA . PHE A 1 214 ? 2.816 -9.541 -8.170 1.00 97.44 214 PHE A CA 1
ATOM 1695 C C . PHE A 1 214 ? 1.903 -10.061 -7.036 1.00 97.44 214 PHE A C 1
ATOM 1697 O O . PHE A 1 214 ? 1.645 -9.295 -6.110 1.00 97.44 214 PHE A O 1
ATOM 1704 N N . PRO A 1 215 ? 1.480 -11.345 -6.999 1.00 97.00 215 PRO A N 1
ATOM 1705 C CA . PRO A 1 215 ? 0.732 -11.874 -5.856 1.00 97.00 215 PRO A CA 1
ATOM 1706 C C . PRO A 1 215 ? 1.476 -11.756 -4.521 1.00 97.00 215 PRO A C 1
ATOM 1708 O O . PRO A 1 215 ? 0.837 -11.619 -3.484 1.00 97.00 215 PRO A O 1
ATOM 1711 N N . LYS A 1 216 ? 2.819 -11.769 -4.535 1.00 96.31 216 LYS A N 1
ATOM 1712 C CA . LYS A 1 216 ? 3.610 -11.538 -3.321 1.00 96.31 216 LYS A CA 1
ATOM 1713 C C . LYS A 1 216 ? 3.436 -10.103 -2.848 1.00 96.31 216 LYS A C 1
ATOM 1715 O O . LYS A 1 216 ? 3.170 -9.912 -1.675 1.00 96.31 216 LYS A O 1
ATOM 1720 N N . LEU A 1 217 ? 3.528 -9.116 -3.745 1.00 97.38 217 LEU A N 1
ATOM 1721 C CA . LEU A 1 217 ? 3.292 -7.712 -3.392 1.00 97.38 217 LEU A CA 1
ATOM 1722 C C . LEU A 1 217 ? 1.908 -7.561 -2.746 1.00 97.38 217 LEU A C 1
ATOM 1724 O O . LEU A 1 217 ? 1.808 -7.028 -1.647 1.00 97.38 217 LEU A O 1
ATOM 1728 N N . LEU A 1 218 ? 0.863 -8.112 -3.375 1.00 97.19 218 LEU A N 1
ATOM 1729 C CA . LEU A 1 218 ? -0.509 -8.027 -2.866 1.00 97.19 218 LEU A CA 1
ATOM 1730 C C . LEU A 1 218 ? -0.693 -8.637 -1.473 1.00 97.19 218 LEU A C 1
ATOM 1732 O O . LEU A 1 218 ? -1.412 -8.057 -0.666 1.00 97.19 218 LEU A O 1
ATOM 1736 N N . GLU A 1 219 ? -0.053 -9.769 -1.177 1.00 96.50 219 GLU A N 1
ATOM 1737 C CA . GLU A 1 219 ? -0.191 -10.388 0.143 1.00 96.50 219 GLU A CA 1
ATOM 1738 C C . GLU A 1 219 ? 0.333 -9.466 1.251 1.00 96.50 219 GLU A C 1
ATOM 1740 O O . GLU A 1 219 ? -0.346 -9.258 2.249 1.00 96.50 219 GLU A O 1
ATOM 1745 N N . TYR A 1 220 ? 1.486 -8.825 1.039 1.00 96.19 220 TYR A N 1
ATOM 1746 C CA . TYR A 1 220 ? 2.047 -7.880 2.008 1.00 96.19 220 TYR A CA 1
ATOM 1747 C C . TYR A 1 220 ? 1.338 -6.517 2.006 1.00 96.19 220 TYR A C 1
ATOM 1749 O O . TYR A 1 220 ? 1.378 -5.816 3.017 1.00 96.19 220 TYR A O 1
ATOM 1757 N N . MET A 1 221 ? 0.655 -6.134 0.922 1.00 97.00 221 MET A N 1
ATOM 1758 C CA . MET A 1 221 ? -0.151 -4.904 0.873 1.00 97.00 221 MET A CA 1
ATOM 1759 C C . MET A 1 221 ? -1.357 -4.930 1.823 1.00 97.00 221 MET A C 1
ATOM 1761 O O . MET A 1 221 ? -1.876 -3.866 2.157 1.00 97.00 221 MET A O 1
ATOM 1765 N N . LYS A 1 222 ? -1.800 -6.106 2.291 1.00 95.12 222 LYS A N 1
ATOM 1766 C CA . LYS A 1 222 ? -2.846 -6.218 3.326 1.00 95.12 222 LYS A CA 1
ATOM 1767 C C . LYS A 1 222 ? -2.411 -5.603 4.661 1.00 95.12 222 LYS A C 1
ATOM 1769 O O . LYS A 1 222 ? -3.217 -4.961 5.327 1.00 95.12 222 LYS A O 1
ATOM 1774 N N . ASP A 1 223 ? -1.127 -5.733 4.995 1.00 92.06 223 ASP A N 1
ATOM 1775 C CA . ASP A 1 223 ? -0.551 -5.355 6.295 1.00 92.06 223 ASP A CA 1
ATOM 1776 C C . ASP A 1 223 ? 0.356 -4.115 6.242 1.00 92.06 223 ASP A C 1
ATOM 1778 O O . ASP A 1 223 ? 1.045 -3.793 7.222 1.00 92.06 223 ASP A O 1
ATOM 1782 N N . SER A 1 224 ? 0.414 -3.445 5.088 1.00 94.94 224 SER A N 1
ATOM 1783 C CA . SER A 1 224 ? 1.348 -2.351 4.834 1.00 94.94 224 SER A CA 1
ATOM 1784 C C . SER A 1 224 ? 0.762 -1.255 3.946 1.00 94.94 224 SER A C 1
ATOM 1786 O O . SER A 1 224 ? -0.291 -1.413 3.328 1.00 94.94 224 SER A O 1
ATOM 1788 N N . ASP A 1 225 ? 1.442 -0.112 3.916 1.00 96.69 225 ASP A N 1
ATOM 1789 C CA . ASP A 1 225 ? 1.103 1.037 3.077 1.00 96.69 225 ASP A CA 1
ATOM 1790 C C . ASP A 1 225 ? 1.856 1.021 1.746 1.00 96.69 225 ASP A C 1
ATOM 1792 O O . ASP A 1 225 ? 1.337 1.477 0.725 1.00 96.69 225 ASP A O 1
ATOM 1796 N N . MET A 1 226 ? 3.070 0.471 1.765 1.00 97.38 226 MET A N 1
ATOM 1797 C CA . MET A 1 226 ? 3.935 0.308 0.608 1.00 97.38 226 MET A CA 1
ATOM 1798 C C . MET A 1 226 ? 4.694 -1.018 0.698 1.00 97.38 226 MET A C 1
ATOM 1800 O O . MET A 1 226 ? 5.235 -1.370 1.748 1.00 97.38 226 MET A O 1
ATOM 1804 N N . VAL A 1 227 ? 4.789 -1.721 -0.427 1.00 97.62 227 VAL A N 1
ATOM 1805 C CA . VAL A 1 227 ? 5.642 -2.901 -0.590 1.00 97.62 227 VAL A CA 1
ATOM 1806 C C . VAL A 1 227 ? 6.593 -2.657 -1.747 1.00 97.62 227 VAL A C 1
ATOM 1808 O O . VAL A 1 227 ? 6.154 -2.339 -2.847 1.00 97.62 227 VAL A O 1
ATOM 1811 N N . ILE A 1 228 ? 7.890 -2.836 -1.532 1.00 96.12 228 ILE A N 1
ATOM 1812 C CA . ILE A 1 228 ? 8.910 -2.701 -2.575 1.00 96.12 228 ILE A CA 1
ATOM 1813 C C . ILE A 1 228 ? 9.672 -4.013 -2.751 1.00 96.12 228 ILE A C 1
ATOM 1815 O O . ILE A 1 228 ? 9.946 -4.743 -1.799 1.00 96.12 228 ILE A O 1
ATOM 1819 N N . GLY A 1 229 ? 9.994 -4.352 -3.995 1.00 94.19 229 GLY A N 1
ATOM 1820 C CA . GLY A 1 229 ? 10.860 -5.484 -4.283 1.00 94.19 229 GLY A CA 1
ATOM 1821 C C . GLY A 1 229 ? 12.300 -5.238 -3.820 1.00 94.19 229 GLY A C 1
ATOM 1822 O O . GLY A 1 229 ? 12.781 -4.114 -3.823 1.00 94.19 229 GLY A O 1
ATOM 1823 N N . THR A 1 230 ? 13.032 -6.297 -3.486 1.00 92.12 230 THR A N 1
ATOM 1824 C CA . THR A 1 230 ? 14.492 -6.247 -3.334 1.00 92.12 230 THR A CA 1
ATOM 1825 C C . THR A 1 230 ? 15.167 -7.205 -4.303 1.00 92.12 230 THR A C 1
ATOM 1827 O O . THR A 1 230 ? 14.788 -8.375 -4.423 1.00 92.12 230 THR A O 1
ATOM 1830 N N . ARG A 1 231 ? 16.203 -6.712 -4.991 1.00 89.31 231 ARG A N 1
ATOM 1831 C CA . ARG A 1 231 ? 17.030 -7.486 -5.933 1.00 89.31 231 ARG A CA 1
ATOM 1832 C C . ARG A 1 231 ? 18.275 -8.068 -5.258 1.00 89.31 231 ARG A C 1
ATOM 1834 O O . ARG A 1 231 ? 19.186 -8.549 -5.930 1.00 89.31 231 ARG A O 1
ATOM 1841 N N . THR A 1 232 ? 18.375 -8.003 -3.928 1.00 82.44 232 THR A N 1
ATOM 1842 C CA . THR A 1 232 ? 19.568 -8.464 -3.194 1.00 82.44 232 THR A CA 1
ATOM 1843 C C . THR A 1 232 ? 19.585 -9.973 -2.933 1.00 82.44 232 THR A C 1
ATOM 1845 O O . THR A 1 232 ? 20.660 -10.553 -2.733 1.00 82.44 232 THR A O 1
ATOM 1848 N N . THR A 1 233 ? 18.428 -10.641 -3.004 1.00 81.94 233 THR A N 1
ATOM 1849 C CA . THR A 1 233 ? 18.284 -12.086 -2.773 1.00 81.94 233 THR A CA 1
ATOM 1850 C C . THR A 1 233 ? 18.870 -12.908 -3.919 1.00 81.94 233 THR A C 1
ATOM 1852 O O . THR A 1 233 ? 18.241 -13.125 -4.950 1.00 81.94 233 THR A O 1
ATOM 1855 N N . ARG A 1 234 ? 20.084 -13.429 -3.716 1.00 78.12 234 ARG A N 1
ATOM 1856 C CA . ARG A 1 234 ? 20.894 -14.124 -4.738 1.00 78.12 234 ARG A CA 1
ATOM 1857 C C . ARG A 1 234 ? 20.176 -15.261 -5.464 1.00 78.12 234 ARG A C 1
ATOM 1859 O O . ARG A 1 234 ? 20.415 -15.455 -6.646 1.00 78.12 234 ARG A O 1
ATOM 1866 N N . GLN A 1 235 ? 19.337 -16.011 -4.760 1.00 82.19 235 GLN A N 1
ATOM 1867 C CA . GLN A 1 235 ? 18.613 -17.171 -5.282 1.00 82.19 235 GLN A CA 1
ATOM 1868 C C . GLN A 1 235 ? 17.517 -16.788 -6.285 1.00 82.19 235 GLN A C 1
ATOM 1870 O O . GLN A 1 235 ? 17.049 -17.640 -7.030 1.00 82.19 235 GLN A O 1
ATOM 1875 N N . MET A 1 236 ? 17.106 -15.520 -6.294 1.00 82.38 236 MET A N 1
ATOM 1876 C CA . MET A 1 236 ? 16.045 -14.995 -7.152 1.00 82.38 236 MET A CA 1
ATOM 1877 C C . MET A 1 236 ? 16.587 -14.130 -8.298 1.00 82.38 236 MET A C 1
ATOM 1879 O O . MET A 1 236 ? 15.817 -13.562 -9.068 1.00 82.38 236 MET A O 1
ATOM 1883 N N . ILE A 1 237 ? 17.910 -14.048 -8.431 1.00 79.69 237 ILE A N 1
ATOM 1884 C CA . ILE A 1 237 ? 18.591 -13.304 -9.485 1.00 79.69 237 ILE A CA 1
ATOM 1885 C C . ILE A 1 237 ? 18.930 -14.271 -10.622 1.00 79.69 237 ILE A C 1
ATOM 1887 O O . ILE A 1 237 ? 19.661 -15.243 -10.421 1.00 79.69 237 ILE A O 1
ATOM 1891 N N . GLU A 1 238 ? 18.426 -13.996 -11.822 1.00 75.56 238 GLU A N 1
ATOM 1892 C CA . GLU A 1 238 ? 18.755 -14.772 -13.014 1.00 75.56 238 GLU A CA 1
ATOM 1893 C C . GLU A 1 238 ? 20.246 -14.644 -13.359 1.00 75.56 238 GLU A C 1
ATOM 1895 O O . GLU A 1 238 ? 20.850 -13.566 -13.258 1.00 75.56 238 GLU A O 1
ATOM 1900 N N . GLN A 1 239 ? 20.857 -15.754 -13.784 1.00 58.19 239 GLN A N 1
ATOM 1901 C CA . GLN A 1 239 ? 22.244 -15.754 -14.240 1.00 58.19 239 GLN A CA 1
ATOM 1902 C C . GLN A 1 239 ? 22.404 -14.824 -15.450 1.00 58.19 239 GLN A C 1
ATOM 1904 O O . GLN A 1 239 ? 21.688 -14.939 -16.439 1.00 58.19 239 GLN A O 1
ATOM 1909 N N . GLY A 1 240 ? 23.363 -13.898 -15.378 1.00 58.22 240 GLY A N 1
ATOM 1910 C CA . GLY A 1 240 ? 23.603 -12.922 -16.447 1.00 58.22 240 GLY A CA 1
ATOM 1911 C C . GLY A 1 240 ? 22.776 -11.638 -16.347 1.00 58.22 240 GLY A C 1
ATOM 1912 O O . GLY A 1 240 ? 22.912 -10.768 -17.207 1.00 58.22 240 GLY A O 1
ATOM 1913 N N . SER A 1 241 ? 21.979 -11.468 -15.289 1.00 63.31 241 SER A N 1
ATOM 1914 C CA . SER A 1 241 ? 21.545 -10.136 -14.872 1.00 63.31 241 SER A CA 1
ATOM 1915 C C . SER A 1 241 ? 22.787 -9.339 -14.430 1.00 63.31 241 SER A C 1
ATOM 1917 O O . SER A 1 241 ? 23.564 -9.781 -13.582 1.00 63.31 241 SER A O 1
ATOM 1919 N N . ASN A 1 242 ? 23.053 -8.175 -15.032 1.00 61.62 242 ASN A N 1
ATOM 1920 C CA . ASN A 1 242 ? 24.286 -7.400 -14.788 1.00 61.62 242 ASN A CA 1
ATOM 1921 C C . ASN A 1 242 ? 24.340 -6.725 -13.398 1.00 61.62 242 ASN A C 1
ATOM 1923 O O . ASN A 1 242 ? 25.019 -5.710 -13.216 1.00 61.62 242 ASN A O 1
ATOM 1927 N N . LEU A 1 243 ? 23.646 -7.259 -12.391 1.00 71.31 243 LEU A N 1
ATOM 1928 C CA . LEU A 1 243 ? 23.630 -6.719 -11.037 1.00 71.31 243 LEU A CA 1
ATOM 1929 C C . LEU A 1 243 ? 24.929 -7.083 -10.299 1.00 71.31 243 LEU A C 1
ATOM 1931 O O . LEU A 1 243 ? 25.000 -8.007 -9.478 1.00 71.31 243 LEU A O 1
ATOM 1935 N N . LYS A 1 244 ? 26.001 -6.352 -10.626 1.00 79.31 244 LYS A N 1
ATOM 1936 C CA . LYS A 1 244 ? 27.344 -6.575 -10.076 1.00 79.31 244 LYS A CA 1
ATOM 1937 C C . LYS A 1 244 ? 27.310 -6.585 -8.537 1.00 79.31 244 LYS A C 1
ATOM 1939 O O . LYS A 1 244 ? 26.574 -5.802 -7.932 1.00 79.31 244 LYS A O 1
ATOM 1944 N N . PRO A 1 245 ? 28.123 -7.427 -7.866 1.00 82.38 245 PRO A N 1
ATOM 1945 C CA . PRO A 1 245 ? 28.175 -7.493 -6.401 1.00 82.38 245 PRO A CA 1
ATOM 1946 C C . PRO A 1 245 ? 28.350 -6.134 -5.712 1.00 82.38 245 PRO A C 1
ATOM 1948 O O . PRO A 1 245 ? 27.704 -5.882 -4.700 1.00 82.38 245 PRO A O 1
ATOM 1951 N N . LEU A 1 246 ? 29.163 -5.244 -6.290 1.00 85.06 246 LEU A N 1
ATOM 1952 C CA . LEU A 1 246 ? 29.401 -3.908 -5.744 1.00 85.06 246 LEU A CA 1
ATOM 1953 C C . LEU A 1 246 ? 28.140 -3.033 -5.751 1.00 85.06 246 LEU A C 1
ATOM 1955 O O . LEU A 1 246 ? 27.859 -2.367 -4.764 1.00 85.06 246 LEU A O 1
ATOM 1959 N N . TYR A 1 247 ? 27.353 -3.077 -6.827 1.00 81.88 247 TYR A N 1
ATOM 1960 C CA . TYR A 1 247 ? 26.113 -2.306 -6.923 1.00 81.88 247 TYR A CA 1
ATOM 1961 C C . TYR A 1 247 ? 25.082 -2.761 -5.880 1.00 81.88 247 TYR A C 1
ATOM 1963 O O . TYR A 1 247 ? 24.397 -1.942 -5.272 1.00 81.88 247 TYR A O 1
ATOM 1971 N N . ARG A 1 248 ? 25.021 -4.068 -5.598 1.00 83.94 248 ARG A N 1
ATOM 1972 C CA . ARG A 1 248 ? 24.185 -4.605 -4.512 1.00 83.94 248 ARG A CA 1
ATOM 1973 C C . ARG A 1 248 ? 24.653 -4.142 -3.140 1.00 83.94 248 ARG A C 1
ATOM 1975 O O . ARG A 1 248 ? 23.828 -3.772 -2.318 1.00 83.94 248 ARG A O 1
ATOM 1982 N N . LEU A 1 249 ? 25.965 -4.153 -2.903 1.00 87.25 249 LEU A N 1
ATOM 1983 C CA . LEU A 1 249 ? 26.527 -3.674 -1.644 1.00 87.25 249 LEU A CA 1
ATOM 1984 C C . LEU A 1 249 ? 26.203 -2.192 -1.423 1.00 87.25 249 LEU A C 1
ATOM 1986 O O . LEU A 1 249 ? 25.817 -1.819 -0.325 1.00 87.25 249 LEU A O 1
ATOM 1990 N N . VAL A 1 250 ? 26.311 -1.362 -2.462 1.00 87.56 250 VAL A N 1
ATOM 1991 C CA . VAL A 1 250 ? 25.974 0.066 -2.377 1.00 87.56 250 VAL A CA 1
ATOM 1992 C C . VAL A 1 250 ? 24.492 0.281 -2.073 1.00 87.56 250 VAL A C 1
ATOM 1994 O O . VAL A 1 250 ? 24.184 1.039 -1.159 1.00 87.56 250 VAL A O 1
ATOM 1997 N N . ASN A 1 251 ? 23.582 -0.417 -2.761 1.00 86.94 251 ASN A N 1
ATOM 1998 C CA . ASN A 1 251 ? 22.147 -0.331 -2.460 1.00 86.94 251 ASN A CA 1
ATOM 1999 C C . ASN A 1 251 ? 21.821 -0.790 -1.034 1.00 86.94 251 ASN A C 1
ATOM 2001 O O . ASN A 1 251 ? 21.074 -0.110 -0.337 1.00 86.94 251 ASN A O 1
ATOM 2005 N N . LEU A 1 252 ? 22.446 -1.879 -0.574 1.00 90.56 252 LEU A N 1
ATOM 2006 C CA . LEU A 1 252 ? 22.317 -2.345 0.805 1.00 90.56 252 LEU A CA 1
ATOM 2007 C C . LEU A 1 252 ? 22.780 -1.271 1.795 1.00 90.56 252 LEU A C 1
ATOM 2009 O O . LEU A 1 252 ? 22.073 -0.985 2.753 1.00 90.56 252 LEU A O 1
ATOM 2013 N N . LEU A 1 253 ? 23.942 -0.653 1.559 1.00 92.06 253 LEU A N 1
ATOM 2014 C CA . LEU A 1 253 ? 24.451 0.424 2.410 1.00 92.06 253 LEU A CA 1
ATOM 2015 C C . LEU A 1 253 ? 23.495 1.620 2.441 1.00 92.06 253 LEU A C 1
ATOM 2017 O O . LEU A 1 253 ? 23.226 2.138 3.521 1.00 92.06 253 LEU A O 1
ATOM 2021 N N . MET A 1 254 ? 22.956 2.041 1.293 1.00 91.06 254 MET A N 1
ATOM 2022 C CA . MET A 1 254 ? 21.979 3.134 1.244 1.00 91.06 254 MET A CA 1
ATOM 2023 C C . MET A 1 254 ? 20.693 2.777 1.999 1.00 91.06 254 MET A C 1
ATOM 2025 O O . MET A 1 254 ? 20.208 3.599 2.773 1.00 91.06 254 MET A O 1
ATOM 2029 N N . GLY A 1 255 ? 20.192 1.545 1.861 1.00 91.25 255 GLY A N 1
ATOM 2030 C CA . GLY A 1 255 ? 19.045 1.051 2.629 1.00 91.25 255 GLY A CA 1
ATOM 2031 C C . GLY A 1 255 ? 19.304 1.102 4.133 1.00 91.25 255 GLY A C 1
ATOM 2032 O O . GLY A 1 255 ? 18.514 1.672 4.882 1.00 91.25 255 GLY A O 1
ATOM 2033 N N . LYS A 1 256 ? 20.473 0.624 4.578 1.00 93.06 256 LYS A N 1
ATOM 2034 C CA . LYS A 1 256 ? 20.882 0.691 5.990 1.00 93.06 256 LYS A CA 1
ATOM 2035 C C . LYS A 1 256 ? 21.040 2.113 6.514 1.00 93.06 256 LYS A C 1
ATOM 2037 O O . LYS A 1 256 ? 20.754 2.349 7.683 1.00 93.06 256 LYS A O 1
ATOM 2042 N N . LEU A 1 257 ? 21.446 3.071 5.684 1.00 92.69 257 LEU A N 1
ATOM 2043 C CA . LEU A 1 257 ? 21.468 4.475 6.099 1.00 92.69 257 LEU A CA 1
ATOM 2044 C C . LEU A 1 257 ? 20.057 4.999 6.377 1.00 92.69 257 LEU A C 1
ATOM 2046 O O . LEU A 1 257 ? 19.861 5.653 7.400 1.00 92.69 257 LEU A O 1
ATOM 2050 N N . VAL A 1 258 ? 19.076 4.677 5.528 1.00 90.94 258 VAL A N 1
ATOM 2051 C CA . VAL A 1 258 ? 17.668 5.013 5.800 1.00 90.94 258 VAL A CA 1
ATOM 2052 C C . VAL A 1 258 ? 17.217 4.375 7.121 1.00 90.94 258 VAL A C 1
ATOM 2054 O O . VAL A 1 258 ? 16.635 5.064 7.956 1.00 90.94 258 VAL A O 1
ATOM 2057 N N . GLU A 1 259 ? 17.565 3.107 7.375 1.00 92.75 259 GLU A N 1
ATOM 2058 C CA . GLU A 1 259 ? 17.249 2.449 8.655 1.00 92.75 259 GLU A CA 1
ATOM 2059 C C . GLU A 1 259 ? 17.820 3.183 9.868 1.00 92.75 259 GLU A C 1
ATOM 2061 O O . GLU A 1 259 ? 17.121 3.384 10.857 1.00 92.75 259 GLU A O 1
ATOM 2066 N N . VAL A 1 260 ? 19.075 3.626 9.796 1.00 93.38 260 VAL A N 1
ATOM 2067 C CA . VAL A 1 260 ? 19.728 4.339 10.901 1.00 93.38 260 VAL A CA 1
ATOM 2068 C C . VAL A 1 260 ? 19.051 5.683 11.181 1.00 93.38 260 VAL A C 1
ATOM 2070 O O . VAL A 1 260 ? 18.834 6.032 12.341 1.00 93.38 260 VAL A O 1
ATOM 2073 N N . PHE A 1 261 ? 18.686 6.447 10.148 1.00 91.94 261 PHE A N 1
ATOM 2074 C CA . PHE A 1 261 ? 18.075 7.766 10.343 1.00 91.94 261 PHE A CA 1
ATOM 2075 C C . PHE A 1 261 ? 16.618 7.711 10.821 1.00 91.94 261 PHE A C 1
ATOM 2077 O O . PHE A 1 261 ? 16.179 8.642 11.506 1.00 91.94 261 PHE A O 1
ATOM 2084 N N . TRP A 1 262 ? 15.894 6.631 10.526 1.00 92.25 262 TRP A N 1
ATOM 2085 C CA . TRP A 1 262 ? 14.509 6.399 10.959 1.00 92.25 262 TRP A CA 1
ATOM 2086 C C . TRP A 1 262 ? 14.369 5.169 11.858 1.00 92.25 262 TRP A C 1
ATOM 2088 O O . TRP A 1 262 ? 13.368 4.462 11.820 1.00 92.25 262 TRP A O 1
ATOM 2098 N N . TRP A 1 263 ? 15.367 4.933 12.713 1.00 88.75 263 TRP A N 1
ATOM 2099 C CA . TRP A 1 263 ? 15.420 3.760 13.590 1.00 88.75 263 TRP A CA 1
ATOM 2100 C C . TRP A 1 263 ? 14.169 3.589 14.465 1.00 88.75 263 TRP A C 1
ATOM 2102 O O . TRP A 1 263 ? 13.710 2.472 14.675 1.00 88.75 263 TRP A O 1
ATOM 2112 N N . GLY A 1 264 ? 13.584 4.693 14.942 1.00 85.94 264 GLY A N 1
ATOM 2113 C CA . GLY A 1 264 ? 12.377 4.671 15.778 1.00 85.94 264 GLY A CA 1
ATOM 2114 C C . GLY A 1 264 ? 11.107 4.206 15.055 1.00 85.94 264 GLY A C 1
ATOM 2115 O O . GLY A 1 264 ? 10.121 3.893 15.711 1.00 85.94 264 GLY A O 1
ATOM 2116 N N . GLN A 1 265 ? 11.125 4.162 13.723 1.00 86.00 265 GLN A N 1
ATOM 2117 C CA . GLN A 1 265 ? 10.048 3.646 12.879 1.00 86.00 265 GLN A CA 1
ATOM 2118 C C . GLN A 1 265 ? 10.319 2.205 12.410 1.00 86.00 265 GLN A C 1
ATOM 2120 O O . GLN A 1 265 ? 9.506 1.635 11.689 1.00 86.00 265 GLN A O 1
ATOM 2125 N N . GLU A 1 266 ? 11.461 1.631 12.808 1.00 86.00 266 GLU A N 1
ATOM 2126 C CA . GLU A 1 266 ? 11.893 0.257 12.526 1.00 86.00 266 GLU A CA 1
ATOM 2127 C C . GLU A 1 266 ? 11.798 -0.196 11.047 1.00 86.00 266 GLU A C 1
ATOM 2129 O O . GLU A 1 266 ? 11.425 -1.347 10.784 1.00 86.00 266 GLU A O 1
ATOM 2134 N N . PRO A 1 267 ? 12.149 0.644 10.046 1.00 88.62 267 PRO A N 1
ATOM 2135 C CA . PRO A 1 267 ? 12.160 0.195 8.660 1.00 88.62 267 PRO A CA 1
ATOM 2136 C C . PRO A 1 267 ? 13.238 -0.878 8.442 1.00 88.62 267 PRO A C 1
ATOM 2138 O O . PRO A 1 267 ? 14.244 -0.940 9.155 1.00 88.62 267 PRO A O 1
ATOM 2141 N N . ARG A 1 268 ? 13.046 -1.720 7.421 1.00 89.50 268 ARG A N 1
ATOM 2142 C CA . ARG A 1 268 ? 14.033 -2.722 7.000 1.00 89.50 268 ARG A CA 1
ATOM 2143 C C . ARG A 1 268 ? 14.242 -2.655 5.498 1.00 89.50 268 ARG A C 1
ATOM 2145 O O . ARG A 1 268 ? 13.417 -3.161 4.746 1.00 89.50 268 ARG A O 1
ATOM 2152 N N . PHE A 1 269 ? 15.356 -2.057 5.097 1.00 91.44 269 PHE A N 1
ATOM 2153 C CA . PHE A 1 269 ? 15.743 -1.828 3.722 1.00 91.44 269 PHE A CA 1
ATOM 2154 C C . PHE A 1 269 ? 17.075 -2.482 3.341 1.00 91.44 269 PHE A C 1
ATOM 2156 O O . PHE A 1 269 ? 18.078 -2.469 4.064 1.00 91.44 269 PHE A O 1
ATOM 2163 N N . THR A 1 270 ? 17.081 -3.045 2.143 1.00 88.31 270 THR A N 1
ATOM 2164 C CA . THR A 1 270 ? 18.199 -3.724 1.496 1.00 88.31 270 THR A CA 1
ATOM 2165 C C . THR A 1 270 ? 18.377 -3.273 0.048 1.00 88.31 270 THR A C 1
ATOM 2167 O O . THR A 1 270 ? 19.456 -3.489 -0.504 1.00 88.31 270 THR A O 1
ATOM 2170 N N . ASP A 1 271 ? 17.378 -2.625 -0.563 1.00 87.75 271 ASP A N 1
ATOM 2171 C CA . ASP A 1 271 ? 17.441 -2.121 -1.937 1.00 87.75 271 ASP A CA 1
ATOM 2172 C C . ASP A 1 271 ? 16.640 -0.820 -2.088 1.00 87.75 271 ASP A C 1
ATOM 2174 O O . ASP A 1 271 ? 15.421 -0.808 -1.982 1.00 87.75 271 ASP A O 1
ATOM 2178 N N . VAL A 1 272 ? 17.326 0.289 -2.370 1.00 84.62 272 VAL A N 1
ATOM 2179 C CA . VAL A 1 272 ? 16.701 1.622 -2.451 1.00 84.62 272 VAL A CA 1
ATOM 2180 C C . VAL A 1 272 ? 16.307 2.028 -3.876 1.00 84.62 272 VAL A C 1
ATOM 2182 O O . VAL A 1 272 ? 15.863 3.144 -4.099 1.00 84.62 272 VAL A O 1
ATOM 2185 N N . ASP A 1 273 ? 16.471 1.155 -4.870 1.00 83.25 273 ASP A N 1
ATOM 2186 C CA . ASP A 1 273 ? 16.285 1.521 -6.284 1.00 83.25 273 ASP A CA 1
ATOM 2187 C C . ASP A 1 273 ? 15.537 0.433 -7.076 1.00 83.25 273 ASP A C 1
ATOM 2189 O O . ASP A 1 273 ? 15.747 0.228 -8.275 1.00 83.25 273 ASP A O 1
ATOM 2193 N N . CYS A 1 274 ? 14.670 -0.325 -6.405 1.00 90.06 274 CYS A N 1
ATOM 2194 C CA . CYS A 1 274 ? 13.856 -1.331 -7.073 1.00 90.06 274 CYS A CA 1
ATOM 2195 C C . CYS A 1 274 ? 12.599 -0.706 -7.693 1.00 90.06 274 CYS A C 1
ATOM 2197 O O . CYS A 1 274 ? 11.654 -0.328 -7.004 1.00 90.06 274 CYS A O 1
ATOM 2199 N N . GLN A 1 275 ? 12.555 -0.676 -9.024 1.00 92.06 275 GLN A N 1
ATOM 2200 C CA . GLN A 1 275 ? 11.413 -0.206 -9.817 1.00 92.06 275 GLN A CA 1
ATOM 2201 C C . GLN A 1 275 ? 10.355 -1.303 -9.993 1.00 92.06 275 GLN A C 1
ATOM 2203 O O . GLN A 1 275 ? 9.880 -1.564 -11.096 1.00 92.06 275 GLN A O 1
ATOM 2208 N N . PHE A 1 276 ? 10.036 -1.985 -8.895 1.00 96.69 276 PHE A N 1
ATOM 2209 C CA . PHE A 1 276 ? 8.891 -2.875 -8.791 1.00 96.69 276 PHE A CA 1
ATOM 2210 C C . PHE A 1 276 ? 8.333 -2.775 -7.377 1.00 96.69 276 PHE A C 1
ATOM 2212 O O . PHE A 1 276 ? 8.867 -3.382 -6.446 1.00 96.69 276 PHE A O 1
ATOM 2219 N N . PHE A 1 277 ? 7.314 -1.938 -7.211 1.00 97.75 277 PHE A N 1
ATOM 2220 C CA . PHE A 1 277 ? 6.718 -1.633 -5.914 1.00 97.75 277 PHE A CA 1
ATOM 2221 C C . PHE A 1 277 ? 5.218 -1.399 -6.042 1.00 97.75 277 PHE A C 1
ATOM 2223 O O . PHE A 1 277 ? 4.716 -1.085 -7.121 1.00 97.75 277 PHE A O 1
ATOM 2230 N N . SER A 1 278 ? 4.517 -1.53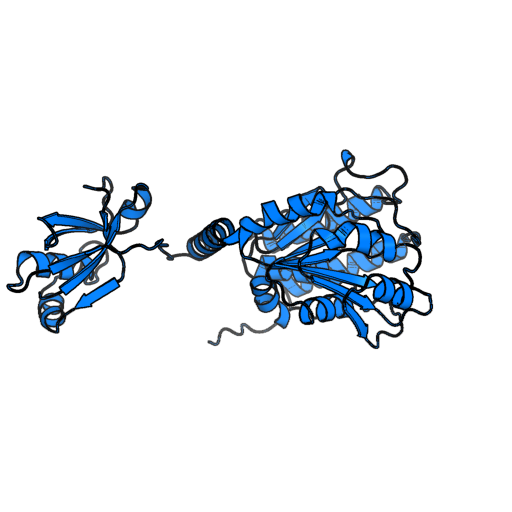3 -4.925 1.00 98.31 278 SER A N 1
ATOM 2231 C CA . SER A 1 278 ? 3.107 -1.222 -4.774 1.00 98.31 278 SER A CA 1
ATOM 2232 C C . SER A 1 278 ? 2.885 -0.261 -3.614 1.00 98.31 278 SER A C 1
ATOM 2234 O O . SER A 1 278 ? 3.572 -0.344 -2.600 1.00 98.31 278 SER A O 1
ATOM 2236 N N . VAL A 1 279 ? 1.918 0.638 -3.751 1.00 98.44 279 VAL A N 1
ATOM 2237 C CA . VAL A 1 279 ? 1.532 1.606 -2.721 1.00 98.44 279 VAL A CA 1
ATOM 2238 C C . VAL A 1 279 ? 0.018 1.793 -2.739 1.00 98.44 279 VAL A C 1
ATOM 2240 O O . VAL A 1 279 ? -0.608 1.773 -3.802 1.00 98.44 279 VAL A O 1
ATOM 2243 N N . TRP A 1 280 ? -0.588 1.952 -1.566 1.00 98.38 280 TRP A N 1
ATOM 2244 C CA . TRP A 1 280 ? -1.991 2.351 -1.479 1.00 98.38 280 TRP A CA 1
ATOM 2245 C C . TRP A 1 280 ? -2.149 3.787 -1.967 1.00 98.38 280 TRP A C 1
ATOM 2247 O O . TRP A 1 280 ? -1.372 4.659 -1.582 1.00 98.38 280 TRP A O 1
ATOM 2257 N N . ARG A 1 281 ? -3.179 4.059 -2.774 1.00 98.00 281 ARG A N 1
ATOM 2258 C CA . ARG A 1 281 ? -3.475 5.415 -3.260 1.00 98.00 281 ARG A CA 1
ATOM 2259 C C . ARG A 1 281 ? -3.614 6.402 -2.114 1.00 98.00 281 ARG A C 1
ATOM 2261 O O . ARG A 1 281 ? -3.005 7.459 -2.157 1.00 98.00 281 ARG A O 1
ATOM 2268 N N . GLU A 1 282 ? -4.377 6.043 -1.089 1.00 96.62 282 GLU A N 1
ATOM 2269 C CA . GLU A 1 282 ? -4.561 6.872 0.104 1.00 96.62 282 GLU A CA 1
ATOM 2270 C C . GLU A 1 282 ? -3.217 7.220 0.767 1.00 96.62 282 GLU A C 1
ATOM 2272 O O . GLU A 1 282 ? -2.937 8.386 1.045 1.00 96.62 282 GLU A O 1
ATOM 2277 N N . SER A 1 283 ? -2.353 6.218 0.954 1.00 97.38 283 SER A N 1
ATOM 2278 C CA . SER A 1 283 ? -1.028 6.394 1.549 1.00 97.38 283 SER A CA 1
ATOM 2279 C C . SER A 1 283 ? -0.123 7.261 0.668 1.00 97.38 283 SER A C 1
ATOM 2281 O O . SER A 1 283 ? 0.592 8.116 1.182 1.00 97.38 283 SER A O 1
ATOM 2283 N N . TYR A 1 284 ? -0.193 7.098 -0.656 1.00 98.06 284 TYR A N 1
ATOM 2284 C CA . TYR A 1 284 ? 0.514 7.943 -1.616 1.00 98.06 284 TYR A CA 1
ATOM 2285 C C . TYR A 1 284 ? 0.039 9.403 -1.569 1.00 98.06 284 TYR A C 1
ATOM 2287 O O . TYR A 1 284 ? 0.866 10.303 -1.453 1.00 98.06 284 TYR A O 1
ATOM 2295 N N . GLU A 1 285 ? -1.271 9.660 -1.607 1.00 97.50 285 GLU A N 1
ATOM 2296 C CA . GLU A 1 285 ? -1.817 11.026 -1.573 1.00 97.50 285 GLU A CA 1
ATOM 2297 C C . GLU A 1 285 ? -1.451 11.761 -0.276 1.00 97.50 285 GLU A C 1
ATOM 2299 O O . GLU A 1 285 ? -1.216 12.969 -0.296 1.00 97.50 285 GLU A O 1
ATOM 2304 N N 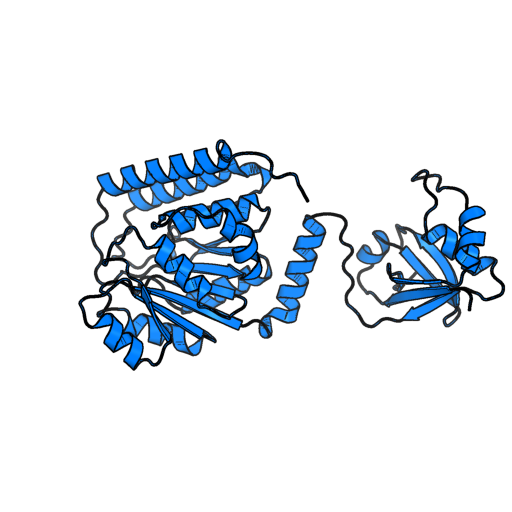. ARG A 1 286 ? -1.313 11.035 0.842 1.00 95.88 286 ARG A N 1
ATOM 2305 C CA . ARG A 1 286 ? -0.854 11.600 2.118 1.00 95.88 286 ARG A CA 1
ATOM 2306 C C . ARG A 1 286 ? 0.585 12.123 2.068 1.00 95.88 286 ARG A C 1
ATOM 2308 O O . ARG A 1 286 ? 0.877 13.119 2.727 1.00 95.88 286 ARG A O 1
ATOM 2315 N N . VAL A 1 287 ? 1.469 11.453 1.321 1.00 96.69 287 VAL A N 1
ATOM 2316 C CA . VAL A 1 287 ? 2.903 11.807 1.225 1.00 96.69 287 VAL A CA 1
ATOM 2317 C C . VAL A 1 287 ? 3.256 12.609 -0.023 1.00 96.69 287 VAL A C 1
ATOM 2319 O O . VAL A 1 287 ? 4.345 13.170 -0.123 1.00 96.69 287 VAL A O 1
ATOM 2322 N N . LYS A 1 288 ? 2.345 12.673 -0.996 1.00 96.25 288 LYS A N 1
ATOM 2323 C CA . LYS A 1 288 ? 2.533 13.375 -2.265 1.00 96.25 288 LYS A CA 1
ATOM 2324 C C . LYS A 1 288 ? 2.993 14.832 -2.097 1.00 96.25 288 LYS A C 1
ATOM 2326 O O . LYS A 1 288 ? 3.905 15.214 -2.830 1.00 96.25 288 LYS A O 1
ATOM 2331 N N . PRO A 1 289 ? 2.443 15.652 -1.173 1.00 95.12 289 PRO A N 1
ATOM 2332 C CA . PRO A 1 289 ? 2.870 17.046 -1.015 1.00 95.12 289 PRO A CA 1
ATOM 2333 C C . PRO A 1 289 ? 4.340 17.216 -0.609 1.00 95.12 289 PRO A C 1
ATOM 2335 O O . PRO A 1 289 ? 4.899 18.293 -0.803 1.00 95.12 289 PRO A O 1
ATOM 2338 N N . GLN A 1 290 ? 4.958 16.184 -0.027 1.00 92.94 290 GLN A N 1
ATOM 2339 C CA . GLN A 1 290 ? 6.351 16.209 0.412 1.00 92.94 290 GLN A CA 1
ATOM 2340 C C . GLN A 1 290 ? 7.330 15.739 -0.675 1.00 92.94 290 GLN A C 1
ATOM 2342 O O . GLN A 1 290 ? 8.534 15.933 -0.498 1.00 92.94 290 GLN A O 1
ATOM 2347 N N . LEU A 1 291 ? 6.850 15.147 -1.776 1.00 94.19 291 LEU A N 1
ATOM 2348 C CA . LEU A 1 291 ? 7.693 14.611 -2.849 1.00 94.19 291 LEU A CA 1
ATOM 2349 C C . LEU A 1 291 ? 8.112 15.724 -3.815 1.00 94.19 291 LEU A C 1
ATOM 2351 O O . LEU A 1 291 ? 7.262 16.349 -4.452 1.00 94.19 291 LEU A O 1
ATOM 2355 N N . VAL A 1 292 ? 9.418 15.959 -3.942 1.00 92.44 292 VAL A N 1
ATOM 2356 C CA . VAL A 1 292 ? 9.981 17.033 -4.782 1.00 92.44 292 VAL A CA 1
ATOM 2357 C C . VAL A 1 292 ? 10.987 16.535 -5.817 1.00 92.44 292 VAL A C 1
ATOM 2359 O O . VAL A 1 292 ? 11.363 17.283 -6.715 1.00 92.44 292 VAL A O 1
ATOM 2362 N N . VAL A 1 293 ? 11.459 15.295 -5.699 1.00 92.31 293 VAL A N 1
ATOM 2363 C CA . VAL A 1 293 ? 12.454 14.725 -6.608 1.00 92.31 293 VAL A CA 1
ATOM 2364 C C . VAL A 1 293 ? 11.786 14.306 -7.916 1.00 92.31 293 VAL A C 1
ATOM 2366 O O . VAL A 1 293 ? 10.796 13.586 -7.921 1.00 92.31 293 VAL A O 1
ATOM 2369 N N . GLU A 1 294 ? 12.357 14.704 -9.050 1.00 90.38 294 GLU A N 1
ATOM 2370 C CA . GLU A 1 294 ? 11.799 14.384 -10.376 1.00 90.38 294 GLU A CA 1
ATOM 2371 C C . GLU A 1 294 ? 12.534 13.250 -11.097 1.00 90.38 294 GLU A C 1
ATOM 2373 O O . GLU A 1 294 ? 12.083 12.789 -12.144 1.00 90.38 294 GLU A O 1
ATOM 2378 N N . ASP A 1 295 ? 13.625 12.746 -10.519 1.00 90.56 295 ASP A N 1
ATOM 2379 C CA . ASP A 1 295 ? 14.458 11.696 -11.106 1.00 90.56 295 ASP A CA 1
ATOM 2380 C C . ASP A 1 295 ? 14.245 10.317 -10.463 1.00 90.56 295 ASP A C 1
ATOM 2382 O O . ASP A 1 295 ? 13.360 10.125 -9.633 1.00 90.56 295 ASP A O 1
ATOM 2386 N N . ARG A 1 296 ? 15.058 9.318 -10.837 1.00 87.19 296 ARG A N 1
ATOM 2387 C CA . ARG A 1 296 ? 14.985 7.942 -10.299 1.00 87.19 296 ARG A CA 1
ATOM 2388 C C . ARG A 1 296 ? 14.964 7.845 -8.765 1.00 87.19 296 ARG A C 1
ATOM 2390 O O . ARG A 1 296 ? 14.428 6.884 -8.220 1.00 87.19 296 ARG A O 1
ATOM 2397 N N . LYS A 1 297 ? 15.538 8.827 -8.062 1.00 91.12 297 LYS A N 1
ATOM 2398 C CA . LYS A 1 297 ? 15.599 8.895 -6.595 1.00 91.12 297 LYS A CA 1
ATOM 2399 C C . LYS A 1 297 ? 14.235 9.204 -5.976 1.00 91.12 297 LYS A C 1
ATOM 2401 O O . LYS A 1 297 ? 14.094 9.069 -4.766 1.00 91.12 297 LYS A O 1
ATOM 2406 N N . TYR A 1 298 ? 13.231 9.541 -6.784 1.00 93.94 298 TYR A N 1
ATOM 2407 C CA . TYR A 1 298 ? 11.839 9.679 -6.366 1.00 93.94 298 TYR A CA 1
ATOM 2408 C C . TYR A 1 298 ? 11.327 8.461 -5.590 1.00 93.94 298 TYR A C 1
ATOM 2410 O O . TYR A 1 298 ? 10.594 8.611 -4.621 1.00 93.94 298 TYR A O 1
ATOM 2418 N N . ILE A 1 299 ? 11.763 7.249 -5.951 1.00 93.00 299 ILE A N 1
ATOM 2419 C CA . ILE A 1 299 ? 11.375 6.027 -5.229 1.00 93.00 299 ILE A CA 1
ATOM 2420 C C . ILE A 1 299 ? 11.956 6.033 -3.810 1.00 93.00 299 ILE A C 1
ATOM 2422 O O . ILE A 1 299 ? 11.245 5.730 -2.857 1.00 93.00 299 ILE A O 1
ATOM 2426 N N . VAL A 1 300 ? 13.221 6.439 -3.658 1.00 93.88 300 VAL A N 1
ATOM 2427 C CA . VAL A 1 300 ? 13.874 6.590 -2.347 1.00 93.88 300 VAL A CA 1
ATOM 2428 C C . VAL A 1 300 ? 13.157 7.645 -1.512 1.00 93.88 300 VAL A C 1
ATOM 2430 O O . VAL A 1 300 ? 12.921 7.438 -0.325 1.00 93.88 300 VAL A O 1
ATOM 2433 N N . GLU A 1 301 ? 12.814 8.777 -2.128 1.00 95.38 301 GLU A N 1
ATOM 2434 C CA . GLU A 1 301 ? 12.066 9.847 -1.473 1.00 95.38 301 GLU A CA 1
ATOM 2435 C C . GLU A 1 301 ? 10.710 9.344 -0.976 1.00 95.38 301 GLU A C 1
ATOM 2437 O O . GLU A 1 301 ? 10.400 9.496 0.204 1.00 95.38 301 GLU A O 1
ATOM 2442 N N . LEU A 1 302 ? 9.957 8.660 -1.841 1.00 95.94 302 LEU A N 1
ATOM 2443 C CA . LEU A 1 302 ? 8.676 8.057 -1.502 1.00 95.94 302 LEU A CA 1
ATOM 2444 C C . LEU A 1 302 ? 8.813 7.074 -0.332 1.00 95.94 302 LEU A C 1
ATOM 2446 O O . LEU A 1 302 ? 8.055 7.168 0.628 1.00 95.94 302 LEU A O 1
ATOM 2450 N N . MET A 1 303 ? 9.805 6.177 -0.359 1.00 95.31 303 MET A N 1
ATOM 2451 C CA . MET A 1 303 ? 10.070 5.255 0.753 1.00 95.31 303 MET A CA 1
ATOM 2452 C C . MET A 1 303 ? 10.321 6.005 2.067 1.00 95.31 303 MET A C 1
ATOM 2454 O O . MET A 1 303 ? 9.765 5.640 3.103 1.00 95.31 303 MET A O 1
ATOM 2458 N N . ILE A 1 304 ? 11.147 7.056 2.028 1.00 94.94 304 ILE A N 1
ATOM 2459 C CA . ILE A 1 304 ? 11.464 7.874 3.201 1.00 94.94 304 ILE A CA 1
ATOM 2460 C C . ILE A 1 304 ? 10.208 8.576 3.722 1.00 94.94 304 ILE A C 1
ATOM 2462 O O . ILE A 1 304 ? 9.957 8.526 4.923 1.00 94.94 304 ILE A O 1
ATOM 2466 N N . ASP A 1 305 ? 9.407 9.210 2.864 1.00 95.62 305 ASP A N 1
ATOM 2467 C CA . ASP A 1 305 ? 8.230 9.966 3.303 1.00 95.62 305 ASP A CA 1
ATOM 2468 C C . ASP A 1 305 ? 7.080 9.058 3.787 1.00 95.62 305 ASP A C 1
ATOM 2470 O O . ASP A 1 305 ? 6.365 9.431 4.724 1.00 95.62 305 ASP A O 1
ATOM 2474 N N . ILE A 1 306 ? 6.965 7.824 3.270 1.00 95.50 306 ILE A N 1
ATOM 2475 C CA . ILE A 1 306 ? 6.094 6.783 3.848 1.00 95.50 306 ILE A CA 1
ATOM 2476 C C . ILE A 1 306 ? 6.532 6.472 5.288 1.00 95.50 306 ILE A C 1
ATOM 2478 O O . ILE A 1 306 ? 5.729 6.574 6.218 1.00 95.50 306 ILE A O 1
ATOM 2482 N N . VAL A 1 307 ? 7.818 6.175 5.504 1.00 94.06 307 VAL A N 1
ATOM 2483 C CA . VAL A 1 307 ? 8.350 5.866 6.844 1.00 94.06 307 VAL A CA 1
ATOM 2484 C C . VAL A 1 307 ? 8.220 7.065 7.791 1.00 94.06 307 VAL A C 1
ATOM 2486 O O . VAL A 1 307 ? 7.811 6.907 8.941 1.00 94.06 307 VAL A O 1
ATOM 2489 N N . ARG A 1 308 ? 8.499 8.285 7.316 1.00 92.62 308 ARG A N 1
ATOM 2490 C CA . ARG A 1 308 ? 8.328 9.533 8.085 1.00 92.62 308 ARG A CA 1
ATOM 2491 C C . ARG A 1 308 ? 6.893 9.768 8.528 1.00 92.62 308 ARG A C 1
ATOM 2493 O O . ARG A 1 308 ? 6.681 10.327 9.597 1.00 92.62 308 ARG A O 1
ATOM 2500 N N . SER A 1 309 ? 5.928 9.317 7.737 1.00 91.25 309 SER A N 1
ATOM 2501 C CA . SER A 1 309 ? 4.502 9.422 8.049 1.00 91.25 309 SER A CA 1
ATOM 2502 C C . SER A 1 309 ? 4.010 8.313 8.984 1.00 91.25 309 SER A C 1
ATOM 2504 O O . SER A 1 309 ? 2.803 8.141 9.144 1.00 91.25 309 SER A O 1
ATOM 2506 N N . HIS A 1 310 ? 4.927 7.560 9.607 1.00 90.38 310 HIS A N 1
ATOM 2507 C CA . HIS A 1 310 ? 4.649 6.400 10.459 1.00 90.38 310 HIS A CA 1
ATOM 2508 C C . HIS A 1 310 ? 3.879 5.277 9.747 1.00 90.38 310 HIS A C 1
ATOM 2510 O O . HIS A 1 310 ? 3.266 4.444 10.409 1.00 90.38 310 HIS A O 1
ATOM 2516 N N . MET A 1 311 ? 3.906 5.256 8.416 1.00 92.69 311 MET A N 1
ATOM 2517 C CA . MET A 1 311 ? 3.275 4.227 7.598 1.00 92.69 311 MET A CA 1
ATOM 2518 C C . MET A 1 311 ? 4.235 3.057 7.367 1.00 92.69 311 MET A C 1
ATOM 2520 O O . MET A 1 311 ? 5.460 3.209 7.423 1.00 92.69 311 MET A O 1
ATOM 2524 N N . ARG A 1 312 ? 3.689 1.864 7.120 1.00 92.56 312 ARG A N 1
ATOM 2525 C CA . ARG A 1 312 ? 4.498 0.646 6.976 1.00 92.56 312 ARG A CA 1
ATOM 2526 C C . ARG A 1 312 ? 4.996 0.484 5.545 1.00 92.56 312 ARG A C 1
ATOM 2528 O O . ARG A 1 312 ? 4.200 0.293 4.628 1.00 92.56 312 ARG A O 1
ATOM 2535 N N . CYS A 1 313 ? 6.316 0.484 5.380 1.00 94.94 313 CYS A N 1
ATOM 2536 C CA . CYS A 1 313 ? 6.991 0.149 4.129 1.00 94.94 313 CYS A CA 1
ATOM 2537 C C . CYS A 1 313 ? 7.750 -1.175 4.293 1.00 94.94 313 CYS A C 1
ATOM 2539 O O . CYS A 1 313 ? 8.624 -1.277 5.156 1.00 94.94 313 CYS A O 1
ATOM 2541 N N . ILE A 1 314 ? 7.399 -2.191 3.502 1.00 94.31 314 ILE A N 1
ATOM 2542 C CA . ILE A 1 314 ? 7.969 -3.542 3.596 1.00 94.31 314 ILE A CA 1
ATOM 2543 C C . ILE A 1 314 ? 8.745 -3.878 2.324 1.00 94.31 314 ILE A C 1
ATOM 2545 O O . ILE A 1 314 ? 8.246 -3.707 1.215 1.00 94.31 314 ILE A O 1
ATOM 2549 N N . GLU A 1 315 ? 9.948 -4.430 2.479 1.00 94.62 315 GLU A N 1
ATOM 2550 C CA . GLU A 1 315 ? 10.664 -5.048 1.364 1.00 94.62 315 GLU A CA 1
ATOM 2551 C C . GLU A 1 315 ? 10.366 -6.539 1.236 1.00 94.62 315 GLU A C 1
ATOM 2553 O O . GLU A 1 315 ? 10.363 -7.272 2.229 1.00 94.62 315 GLU A O 1
ATOM 2558 N N . ILE A 1 316 ? 10.215 -7.012 -0.002 1.00 94.56 316 ILE A N 1
ATOM 2559 C CA . ILE A 1 316 ? 10.051 -8.436 -0.302 1.00 94.56 316 ILE A CA 1
ATOM 2560 C 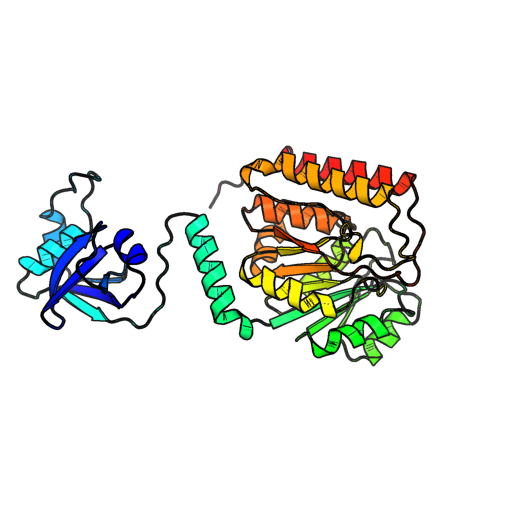C . ILE A 1 316 ? 10.981 -8.896 -1.425 1.00 94.56 316 ILE A C 1
ATOM 2562 O O . ILE A 1 316 ? 11.243 -8.153 -2.372 1.00 94.56 316 ILE A O 1
ATOM 2566 N N . PRO A 1 317 ? 11.487 -10.136 -1.376 1.00 93.88 317 PRO A N 1
ATOM 2567 C CA . PRO A 1 317 ? 12.367 -10.636 -2.418 1.00 93.88 317 PRO A CA 1
ATOM 2568 C C . PRO A 1 317 ? 11.585 -10.875 -3.718 1.00 93.88 317 PRO A C 1
ATOM 2570 O O . PRO A 1 317 ? 10.591 -11.611 -3.745 1.00 93.88 317 PRO A O 1
ATOM 2573 N N . VAL A 1 318 ? 12.059 -10.273 -4.810 1.00 94.31 318 VAL A N 1
ATOM 2574 C CA . VAL A 1 318 ? 11.471 -10.399 -6.155 1.00 94.31 318 VAL A CA 1
ATOM 2575 C C . VAL A 1 318 ? 12.468 -11.020 -7.124 1.00 94.31 318 VAL A C 1
ATOM 2577 O O . VAL A 1 318 ? 13.683 -10.944 -6.933 1.00 94.31 318 VAL A O 1
ATOM 2580 N N . SER A 1 319 ? 11.958 -11.682 -8.161 1.00 92.81 319 SER A N 1
ATOM 2581 C CA . SER A 1 319 ? 12.805 -12.298 -9.177 1.00 92.81 319 SER A CA 1
ATOM 2582 C C . SER A 1 319 ? 13.316 -11.226 -10.128 1.00 92.81 319 SER A C 1
ATOM 2584 O O . SER A 1 319 ? 12.513 -10.491 -10.699 1.00 92.81 319 SER A O 1
ATOM 2586 N N . TYR A 1 320 ? 14.633 -11.167 -10.312 1.00 91.44 320 TYR A N 1
ATOM 2587 C CA . TYR A 1 320 ? 15.281 -10.194 -11.186 1.00 91.44 320 TYR A CA 1
ATOM 2588 C C . TYR A 1 320 ? 15.855 -10.887 -12.422 1.00 91.44 320 TYR A C 1
ATOM 2590 O O . TYR A 1 320 ? 16.787 -11.689 -12.315 1.00 91.44 320 TYR A O 1
ATOM 2598 N N . PHE A 1 321 ? 15.278 -10.581 -13.579 1.00 90.31 321 PHE A N 1
ATOM 2599 C CA . PHE A 1 321 ? 15.647 -11.127 -14.884 1.00 90.31 321 PHE A CA 1
ATOM 2600 C C . PHE A 1 321 ? 16.580 -10.179 -15.631 1.00 90.31 321 PHE A C 1
ATOM 2602 O O . PHE A 1 321 ? 16.698 -8.999 -15.288 1.00 90.31 321 PHE A O 1
ATOM 2609 N N . LYS A 1 322 ? 17.266 -10.688 -16.657 1.00 88.38 322 LYS A N 1
ATOM 2610 C CA . LYS A 1 322 ? 18.150 -9.857 -17.481 1.00 88.38 322 LYS A CA 1
ATOM 2611 C C . LYS A 1 322 ? 17.338 -8.784 -18.238 1.00 88.38 322 LYS A C 1
ATOM 2613 O O . LYS A 1 322 ? 16.532 -9.153 -19.090 1.00 88.38 322 LYS A O 1
ATOM 2618 N N . PRO A 1 323 ? 17.586 -7.480 -18.004 1.00 88.19 323 PRO A N 1
ATOM 2619 C CA . PRO A 1 323 ? 16.869 -6.419 -18.706 1.00 88.19 323 PRO A CA 1
ATOM 2620 C C . PRO A 1 323 ? 17.183 -6.378 -20.205 1.00 88.19 323 PRO A C 1
ATOM 2622 O O . PRO A 1 323 ? 18.325 -6.608 -20.624 1.00 88.19 323 PRO A O 1
ATOM 2625 N N . VAL A 1 324 ? 16.194 -6.000 -21.010 1.00 88.31 324 VAL A N 1
ATOM 2626 C CA . VAL A 1 324 ? 16.367 -5.717 -22.439 1.00 88.31 324 VAL A CA 1
ATOM 2627 C C . VAL A 1 324 ? 16.876 -4.284 -22.621 1.00 88.31 324 VAL A C 1
ATOM 2629 O O . VAL A 1 324 ? 16.330 -3.347 -22.054 1.00 88.31 324 VAL A O 1
ATOM 2632 N N . GLY A 1 325 ? 17.934 -4.099 -23.419 1.00 74.38 325 GLY A N 1
ATOM 2633 C CA . GLY A 1 325 ? 18.478 -2.762 -23.713 1.00 74.38 325 GLY A CA 1
ATOM 2634 C C . GLY A 1 325 ? 19.341 -2.151 -22.601 1.00 74.38 325 GLY A C 1
ATOM 2635 O O . GLY A 1 325 ? 19.565 -0.945 -22.593 1.00 74.38 325 GLY A O 1
ATOM 2636 N N . GLN A 1 326 ? 19.846 -2.964 -21.668 1.00 65.69 326 GLN A N 1
ATOM 2637 C CA . GLN A 1 326 ? 20.588 -2.467 -20.510 1.00 65.69 326 GLN A CA 1
ATOM 2638 C C . GLN A 1 326 ? 21.861 -1.690 -20.889 1.00 65.69 326 GLN A C 1
ATOM 2640 O O . GLN A 1 326 ? 22.767 -2.227 -21.531 1.00 65.69 326 GLN A O 1
ATOM 2645 N N . VAL A 1 327 ? 21.973 -0.462 -20.379 1.00 66.06 327 VAL A N 1
ATOM 2646 C CA . VAL A 1 327 ? 23.228 0.298 -20.350 1.00 66.06 327 VAL A CA 1
ATOM 2647 C C . VAL A 1 327 ? 24.031 -0.121 -19.118 1.00 66.06 327 VAL A C 1
ATOM 2649 O O . VAL A 1 327 ? 23.496 -0.224 -18.013 1.00 66.06 327 VAL A O 1
ATOM 2652 N N . GLU A 1 328 ? 25.324 -0.393 -19.292 1.00 65.94 328 GLU A N 1
ATOM 2653 C CA . GLU A 1 328 ? 26.192 -0.767 -18.176 1.00 65.94 328 GLU A CA 1
ATOM 2654 C C . GLU A 1 328 ? 26.320 0.390 -17.175 1.00 65.94 328 GLU A C 1
ATOM 2656 O O . GLU A 1 328 ? 26.733 1.498 -17.523 1.00 65.94 328 GLU A O 1
ATOM 2661 N N . TYR A 1 329 ? 25.986 0.116 -15.914 1.00 70.94 329 TYR A N 1
ATOM 2662 C CA . TYR A 1 329 ? 26.017 1.114 -14.856 1.00 70.94 329 TYR A CA 1
ATOM 2663 C C . TYR A 1 329 ? 27.463 1.430 -14.451 1.00 70.94 329 TYR A C 1
ATOM 2665 O O . TYR A 1 329 ? 28.164 0.582 -13.882 1.00 70.94 329 TYR A O 1
ATOM 2673 N N . ARG A 1 330 ? 27.944 2.635 -14.780 1.00 79.69 330 ARG A N 1
ATOM 2674 C CA . ARG A 1 330 ? 29.344 3.010 -14.543 1.00 79.69 330 ARG A CA 1
ATOM 2675 C C . ARG A 1 330 ? 29.569 3.331 -13.070 1.00 79.69 330 ARG A C 1
ATOM 2677 O O . ARG A 1 330 ? 28.701 3.853 -12.374 1.00 79.69 330 ARG A O 1
ATOM 2684 N N . LEU A 1 331 ? 30.793 3.087 -12.600 1.00 81.19 331 LEU A N 1
ATOM 2685 C CA . LEU A 1 331 ? 31.175 3.346 -11.208 1.00 81.19 331 LEU A CA 1
ATOM 2686 C C . LEU A 1 331 ? 30.987 4.823 -10.813 1.00 81.19 331 LEU A C 1
ATOM 2688 O O . LEU A 1 331 ? 30.564 5.112 -9.697 1.00 81.19 331 LEU A O 1
ATOM 2692 N N . ARG A 1 332 ? 31.269 5.753 -11.736 1.00 83.06 332 ARG A N 1
ATOM 2693 C CA . ARG A 1 332 ? 31.084 7.196 -11.525 1.00 83.06 332 ARG A CA 1
ATOM 2694 C C . ARG A 1 332 ? 29.622 7.545 -11.244 1.00 83.06 332 ARG A C 1
ATOM 2696 O O . ARG A 1 332 ? 29.358 8.284 -10.300 1.00 83.06 332 ARG A O 1
ATOM 2703 N N . ASP A 1 333 ? 28.705 6.986 -12.027 1.00 82.25 333 ASP A N 1
ATOM 2704 C CA . ASP A 1 333 ? 27.266 7.242 -11.911 1.00 82.25 333 ASP A CA 1
ATOM 2705 C C . ASP A 1 333 ? 26.731 6.649 -10.603 1.00 82.25 333 ASP A C 1
ATOM 2707 O O . ASP A 1 333 ? 25.999 7.301 -9.868 1.00 82.25 333 ASP A O 1
ATOM 2711 N N . MET A 1 334 ? 27.217 5.463 -10.223 1.00 83.31 334 MET A N 1
ATOM 2712 C CA . MET A 1 334 ? 26.911 4.845 -8.931 1.00 83.31 334 MET A CA 1
ATOM 2713 C C . MET A 1 334 ? 27.340 5.697 -7.733 1.00 83.31 334 MET A C 1
ATOM 2715 O O . MET A 1 334 ? 26.567 5.859 -6.790 1.00 83.31 334 MET A O 1
ATOM 2719 N N . ILE A 1 335 ? 28.562 6.236 -7.753 1.00 85.81 335 ILE A N 1
ATOM 2720 C CA . ILE A 1 335 ? 29.063 7.099 -6.675 1.00 85.81 335 ILE A CA 1
ATOM 2721 C C . ILE A 1 335 ? 28.266 8.403 -6.632 1.00 85.81 335 ILE A C 1
ATOM 2723 O O . ILE A 1 335 ? 27.851 8.824 -5.553 1.00 85.81 335 ILE A O 1
ATOM 2727 N N . SER A 1 336 ? 28.024 9.015 -7.794 1.00 86.69 336 SER A N 1
ATOM 2728 C CA . SER A 1 336 ? 27.206 10.223 -7.906 1.00 86.69 336 SER A CA 1
ATOM 2729 C C . SER A 1 336 ? 25.827 9.999 -7.291 1.00 86.69 336 SER A C 1
ATOM 2731 O O . SER A 1 336 ? 25.438 10.733 -6.384 1.00 86.69 336 SER A O 1
ATOM 2733 N N . ASP A 1 337 ? 25.118 8.952 -7.703 1.00 86.00 337 ASP A N 1
ATOM 2734 C CA . ASP A 1 337 ? 23.776 8.660 -7.199 1.00 86.00 337 ASP A CA 1
ATOM 2735 C C . ASP A 1 337 ? 23.775 8.371 -5.700 1.00 86.00 337 ASP A C 1
ATOM 2737 O O . ASP A 1 337 ? 22.920 8.888 -4.987 1.00 86.00 337 ASP A O 1
ATOM 2741 N N . SER A 1 338 ? 24.783 7.661 -5.188 1.00 88.31 338 SER A N 1
ATOM 2742 C CA . SER A 1 338 ? 24.927 7.415 -3.745 1.00 88.31 338 SER A CA 1
ATOM 2743 C C . SER A 1 338 ? 25.082 8.713 -2.945 1.00 88.31 338 SER A C 1
ATOM 2745 O O . SER A 1 338 ? 24.481 8.863 -1.884 1.00 88.31 338 SER A O 1
ATOM 2747 N N . ILE A 1 339 ? 25.857 9.680 -3.450 1.00 90.44 339 ILE A N 1
ATOM 2748 C CA . ILE A 1 339 ? 26.024 10.992 -2.803 1.00 90.44 339 ILE A CA 1
ATOM 2749 C C . ILE A 1 339 ? 24.704 11.770 -2.817 1.00 90.44 339 ILE A C 1
ATOM 2751 O O . ILE A 1 339 ? 24.353 12.396 -1.818 1.00 90.44 339 ILE A O 1
ATOM 2755 N N . HIS A 1 340 ? 23.958 11.738 -3.923 1.00 89.69 340 HIS A N 1
ATOM 2756 C CA . HIS A 1 340 ? 22.665 12.420 -4.012 1.00 89.69 340 HIS A CA 1
ATOM 2757 C C . HIS A 1 340 ? 21.608 11.769 -3.116 1.00 89.69 340 HIS A C 1
ATOM 2759 O O . HIS A 1 340 ? 20.884 12.486 -2.434 1.00 89.69 340 HIS A O 1
ATOM 2765 N N . ILE A 1 341 ? 21.565 10.435 -3.049 1.00 91.25 341 ILE A N 1
ATOM 2766 C CA . ILE A 1 341 ? 20.709 9.692 -2.115 1.00 91.25 341 ILE A CA 1
ATOM 2767 C C . ILE A 1 341 ? 21.065 10.057 -0.672 1.00 91.25 341 ILE A C 1
ATOM 2769 O O . ILE A 1 341 ? 20.183 10.372 0.117 1.00 91.25 341 ILE A O 1
ATOM 2773 N N . MET A 1 342 ? 22.353 10.102 -0.329 1.00 92.44 342 MET A N 1
ATOM 2774 C CA . MET A 1 342 ? 22.793 10.525 1.001 1.00 92.44 342 MET A CA 1
ATOM 2775 C C . MET A 1 342 ? 22.367 11.966 1.314 1.00 92.44 342 MET A C 1
ATOM 2777 O O . MET A 1 342 ? 21.871 12.229 2.406 1.00 92.44 342 MET A O 1
ATOM 2781 N N . LYS A 1 343 ? 22.502 12.900 0.363 1.00 92.12 343 LYS A N 1
ATOM 2782 C CA . LYS A 1 343 ? 22.011 14.280 0.522 1.00 92.12 343 LYS A CA 1
ATOM 2783 C C . LYS A 1 343 ? 20.496 14.335 0.707 1.00 92.12 343 LYS A C 1
ATOM 2785 O O . LYS A 1 343 ? 20.041 15.091 1.557 1.00 92.12 343 LYS A O 1
ATOM 2790 N N . LEU A 1 344 ? 19.735 13.538 -0.044 1.00 92.44 344 LEU A N 1
ATOM 2791 C CA . LEU A 1 344 ? 18.282 13.426 0.094 1.00 92.44 344 LEU A CA 1
ATOM 2792 C C . LEU A 1 344 ? 17.903 12.911 1.487 1.00 92.44 344 LEU A C 1
ATOM 2794 O O . LEU A 1 344 ? 17.091 13.534 2.161 1.00 92.44 344 LEU A O 1
ATOM 2798 N N . ILE A 1 345 ? 18.543 11.834 1.950 1.00 92.38 345 ILE A N 1
ATOM 2799 C CA . ILE A 1 345 ? 18.363 11.274 3.297 1.00 92.38 345 ILE A CA 1
ATOM 2800 C C . ILE A 1 345 ? 18.630 12.342 4.364 1.00 92.38 345 ILE A C 1
ATOM 2802 O O . ILE A 1 345 ? 17.798 12.568 5.242 1.00 92.38 345 ILE A O 1
ATOM 2806 N N . LEU A 1 346 ? 19.770 13.033 4.273 1.00 92.19 346 LEU A N 1
ATOM 2807 C CA . LEU A 1 346 ? 20.147 14.077 5.226 1.00 92.19 346 LEU A CA 1
ATOM 2808 C C . LEU A 1 346 ? 19.196 15.278 5.170 1.00 92.19 346 LEU A C 1
ATOM 2810 O O . LEU A 1 346 ? 18.828 15.802 6.216 1.00 92.19 346 LEU A O 1
ATOM 2814 N N . SER A 1 347 ? 18.758 15.694 3.980 1.00 91.12 347 SER A N 1
ATOM 2815 C CA . SER A 1 347 ? 17.756 16.751 3.824 1.00 91.12 347 SER A CA 1
ATOM 2816 C C . SER A 1 347 ? 16.438 16.341 4.469 1.00 91.12 347 SER A C 1
ATOM 2818 O O . SER A 1 347 ? 15.955 17.038 5.349 1.00 91.12 347 SER A O 1
ATOM 2820 N N . LYS A 1 348 ? 15.894 15.169 4.143 1.00 90.50 348 LYS A N 1
ATOM 2821 C CA . LYS A 1 348 ? 14.630 14.696 4.722 1.00 90.50 348 LYS A CA 1
ATOM 2822 C C . LYS A 1 348 ? 14.711 14.499 6.239 1.00 90.50 348 LYS A C 1
ATOM 2824 O O . LYS A 1 348 ? 13.693 14.619 6.916 1.00 90.50 348 LYS A O 1
ATOM 2829 N N . LYS A 1 349 ? 15.901 14.223 6.784 1.00 89.81 349 LYS A N 1
ATOM 2830 C CA . LYS A 1 349 ? 16.115 14.101 8.231 1.00 89.81 349 LYS A CA 1
ATOM 2831 C C . LYS A 1 349 ? 16.290 15.442 8.950 1.00 89.81 349 LYS A C 1
ATOM 2833 O O . LYS A 1 349 ? 15.770 15.583 10.052 1.00 89.81 349 LYS A O 1
ATOM 2838 N N . PHE A 1 350 ? 17.058 16.374 8.379 1.00 86.81 350 PHE A N 1
ATOM 2839 C CA . PHE A 1 350 ? 17.548 17.572 9.079 1.00 86.81 350 PHE A CA 1
ATOM 2840 C C . PHE A 1 350 ? 17.078 18.907 8.484 1.00 86.81 350 PHE A C 1
ATOM 2842 O O . PHE A 1 350 ? 17.104 19.914 9.182 1.00 86.81 350 PHE A O 1
ATOM 2849 N N . TYR A 1 351 ? 16.677 18.940 7.213 1.00 67.81 351 TYR A N 1
ATOM 2850 C CA . TYR A 1 351 ? 16.333 20.155 6.471 1.00 67.81 351 TYR A CA 1
ATOM 2851 C C . TYR A 1 351 ? 15.054 19.969 5.656 1.00 67.81 351 TYR A C 1
ATOM 2853 O O . TYR A 1 351 ? 15.109 19.581 4.490 1.00 67.81 351 TYR A O 1
ATOM 2861 N N . LEU A 1 352 ? 13.934 20.271 6.311 1.00 56.38 352 LEU A N 1
ATOM 2862 C CA . LEU A 1 352 ? 12.603 20.643 5.809 1.00 56.38 352 LEU A CA 1
ATOM 2863 C C . LEU A 1 352 ? 11.800 20.854 7.108 1.00 56.38 352 LEU A C 1
ATOM 2865 O O . LEU A 1 352 ? 11.403 19.873 7.724 1.00 56.38 352 LEU A O 1
ATOM 2869 N N . GLY A 1 353 ? 11.732 22.039 7.712 1.00 45.91 353 GLY A N 1
ATOM 2870 C CA . GLY A 1 353 ? 11.389 23.331 7.126 1.00 45.91 353 GLY A CA 1
ATOM 2871 C C . GLY A 1 353 ? 10.016 23.673 7.693 1.00 45.91 353 GLY A C 1
ATOM 2872 O O . GLY A 1 353 ? 9.046 23.226 7.107 1.00 45.91 353 GLY A O 1
ATOM 2873 N N . GLU A 1 354 ? 10.006 24.366 8.841 1.00 37.66 354 GLU A N 1
ATOM 2874 C CA . GLU A 1 354 ? 8.851 24.738 9.678 1.00 37.66 354 GLU A CA 1
ATOM 2875 C C . GLU A 1 354 ? 7.865 23.601 9.969 1.00 37.66 354 GLU A C 1
ATOM 2877 O O . GLU A 1 354 ? 7.220 23.046 9.082 1.00 37.66 354 GLU A O 1
ATOM 2882 N N . ASP A 1 355 ? 7.693 23.303 11.254 1.00 39.56 355 ASP A N 1
ATOM 2883 C CA . ASP A 1 355 ? 6.458 22.711 11.739 1.00 39.56 355 ASP A CA 1
ATOM 2884 C C . ASP A 1 355 ? 5.291 23.500 11.127 1.00 39.56 355 ASP A C 1
ATOM 2886 O O . ASP A 1 355 ? 4.953 24.597 11.567 1.00 39.56 355 ASP A O 1
ATOM 2890 N N . ARG A 1 356 ? 4.638 22.940 10.105 1.00 39.31 356 ARG A N 1
ATOM 2891 C CA . ARG A 1 356 ? 3.222 23.221 9.867 1.00 39.31 356 ARG A CA 1
ATOM 2892 C C . ARG A 1 356 ? 2.431 22.417 10.894 1.00 39.31 356 ARG A C 1
ATOM 2894 O O . ARG A 1 356 ? 1.605 21.583 10.545 1.00 39.31 356 ARG A O 1
ATOM 2901 N N . ASP A 1 357 ? 2.743 22.667 12.161 1.00 39.22 357 ASP A N 1
ATOM 2902 C CA . ASP A 1 357 ? 1.807 22.533 13.258 1.00 39.22 357 ASP A CA 1
ATOM 2903 C C . ASP A 1 357 ? 0.776 23.640 13.036 1.00 39.22 357 ASP A C 1
ATOM 2905 O O . ASP A 1 357 ? 1.031 24.821 13.279 1.00 39.22 357 ASP A O 1
ATOM 2909 N N . GLY A 1 358 ? -0.364 23.270 12.464 1.00 39.12 358 GLY A N 1
ATOM 2910 C CA . GLY A 1 358 ? -1.421 24.222 12.158 1.00 39.12 358 GLY A CA 1
ATOM 2911 C C . GLY A 1 358 ? -2.509 23.647 11.268 1.00 39.12 358 GLY A C 1
ATOM 2912 O O . GLY A 1 358 ? -2.688 24.144 10.162 1.00 39.12 358 GLY A O 1
ATOM 2913 N N . GLU A 1 359 ? -3.180 22.591 11.734 1.00 31.45 359 GLU A N 1
ATOM 2914 C CA . GLU A 1 359 ? -4.648 22.533 11.894 1.00 31.45 359 GLU A CA 1
ATOM 2915 C C . GLU A 1 359 ? -5.082 21.242 12.599 1.00 31.45 359 GLU A C 1
ATOM 2917 O O . GLU A 1 359 ? -4.653 20.144 12.173 1.00 31.45 359 GLU A O 1
#

pLDDT: mean 90.42, std 9.95, range [31.45, 98.69]